Protein AF-0000000077127091 (afdb_homodimer)

Sequence (270 aa):
MTIYVLATDHVDTSARLCDYLITRLEGSDTVHAVNSLHGSDKTESQEIRDGKEALSVIRSRLGGRVTVETHQLVKGNDPAVDILTHATDVDADELVIGVQKRTPTAKVVFGSTAQSILLQTNRPTAVVPLTDTESMTIYVLATDHVDTSARLCDYLITRLEGSDTVHAVNSLHGSDKTESQEIRDGKEALSVIRSRLGGRVTVETHQLVKGNDPAVDILTHATDVDADELVIGVQKRTPTAKVVFGSTAQSILLQTNRPTAVVPLTDTES

Foldseek 3Di:
DAEEEEEDQAQLFLVQLLVVCVVPDAAAYEYEYEYEDLLPVPPDPVSVVRRVNSLVNNCVSCVVGYHYHYYYHNDNDDPLVVRQVVCVVVVGQEYEYEWEDPAPPGDTDDDPSNVSNVVDDPHHYHYTYSHPPPD/DAEEEEEDQAQLFLVQLLVVCVVPDAAAYEYEYEYEDLLPVPPDPVSVVRRVNNLVNNCVSCVVGYHYHYYYHNDNDDPLVVRQVVCVVVVGQEYEYEWEDPAPPGDTDDDPSNVSNVVDDPHHYHYTYSHPPPD

Structure (mmCIF, N/CA/C/O backbone):
data_AF-0000000077127091-model_v1
#
loop_
_entity.id
_entity.type
_entity.pdbx_description
1 polymer 'UspA domain protein'
#
loop_
_atom_site.group_PDB
_atom_site.id
_atom_site.type_symbol
_atom_site.label_atom_id
_atom_site.label_alt_id
_atom_site.label_comp_id
_atom_site.label_asym_id
_atom_site.label_entity_id
_atom_site.label_seq_id
_atom_site.pdbx_PDB_ins_code
_atom_site.Cartn_x
_atom_site.Cartn_y
_atom_site.Cartn_z
_atom_site.occupancy
_atom_site.B_iso_or_equiv
_atom_site.auth_seq_id
_atom_site.auth_comp_id
_atom_site.auth_asym_id
_atom_site.auth_atom_id
_atom_site.pdbx_PDB_model_num
ATOM 1 N N . MET A 1 1 ? 15.555 8.703 -6.785 1 88.19 1 MET A N 1
ATOM 2 C CA . MET A 1 1 ? 14.875 9.57 -5.828 1 88.19 1 MET A CA 1
ATOM 3 C C . MET A 1 1 ? 13.375 9.297 -5.824 1 88.19 1 MET A C 1
ATOM 5 O O . MET A 1 1 ? 12.727 9.312 -6.875 1 88.19 1 MET A O 1
ATOM 9 N N . THR A 1 2 ? 12.75 8.984 -4.648 1 95.56 2 THR A N 1
ATOM 10 C CA . THR A 1 2 ? 11.328 8.688 -4.496 1 95.56 2 THR A CA 1
ATOM 11 C C . THR A 1 2 ? 10.656 9.734 -3.613 1 95.56 2 THR A C 1
ATOM 13 O O . THR A 1 2 ? 11.227 10.164 -2.609 1 95.56 2 THR A O 1
ATOM 16 N N . ILE A 1 3 ? 9.484 10.188 -4.035 1 98.31 3 ILE A N 1
ATOM 17 C CA . ILE A 1 3 ? 8.695 11.156 -3.271 1 98.31 3 ILE A CA 1
ATOM 18 C C . ILE A 1 3 ? 7.504 10.453 -2.631 1 98.31 3 ILE A C 1
ATOM 20 O O . ILE A 1 3 ? 6.648 9.906 -3.33 1 98.31 3 ILE A O 1
ATOM 24 N N . TYR A 1 4 ? 7.461 10.531 -1.32 1 98.75 4 TYR A N 1
ATOM 25 C CA . TYR A 1 4 ? 6.355 9.969 -0.554 1 98.75 4 TYR A CA 1
ATOM 26 C C . TYR A 1 4 ? 5.449 11.07 -0.016 1 98.75 4 TYR A C 1
ATOM 28 O O . TYR A 1 4 ? 5.93 12.125 0.411 1 98.75 4 TYR A O 1
ATOM 36 N N . VAL A 1 5 ? 4.152 10.789 -0.064 1 98.81 5 VAL A N 1
ATOM 37 C CA . VAL A 1 5 ? 3.203 11.617 0.678 1 98.81 5 VAL A CA 1
ATOM 38 C C . VAL A 1 5 ? 2.486 10.758 1.723 1 98.81 5 VAL A C 1
ATOM 40 O O . VAL A 1 5 ? 1.853 9.758 1.386 1 98.81 5 VAL A O 1
ATOM 43 N N . LEU A 1 6 ? 2.709 11.086 2.938 1 98.44 6 LEU A N 1
ATOM 44 C CA . LEU A 1 6 ? 1.973 10.375 3.975 1 98.44 6 LEU A CA 1
ATOM 45 C C . LEU A 1 6 ? 0.969 11.289 4.66 1 98.44 6 LEU A C 1
ATOM 47 O O . LEU A 1 6 ? 1.209 12.492 4.793 1 98.44 6 LEU A O 1
ATOM 51 N N . ALA A 1 7 ? -0.17 10.727 5.047 1 98.25 7 ALA A N 1
ATOM 52 C CA . ALA A 1 7 ? -1.239 11.406 5.77 1 98.25 7 ALA A CA 1
ATOM 53 C C . ALA A 1 7 ? -1.246 11.008 7.242 1 98.25 7 ALA A C 1
ATOM 55 O O . ALA A 1 7 ? -1.129 9.828 7.574 1 98.25 7 ALA A O 1
ATOM 56 N N . THR A 1 8 ? -1.351 12.055 8.102 1 97.69 8 THR A N 1
ATOM 57 C CA . THR A 1 8 ? -1.358 11.766 9.531 1 97.69 8 THR A CA 1
ATOM 58 C C . THR A 1 8 ? -2.225 12.766 10.281 1 97.69 8 THR A C 1
ATOM 60 O O . THR A 1 8 ? -2.404 13.898 9.836 1 97.69 8 THR A O 1
ATOM 63 N N . ASP A 1 9 ? -2.787 12.273 11.406 1 95.12 9 ASP A N 1
ATOM 64 C CA . ASP A 1 9 ? -3.611 13.156 12.227 1 95.12 9 ASP A CA 1
ATOM 65 C C . ASP A 1 9 ? -3.305 12.969 13.711 1 95.12 9 ASP A C 1
ATOM 67 O O . ASP A 1 9 ? -3.834 13.695 14.555 1 95.12 9 ASP A O 1
ATOM 71 N N . HIS A 1 10 ? -2.463 12.047 13.992 1 94.94 10 HIS A N 1
ATOM 72 C CA . HIS A 1 10 ? -2.145 11.727 15.375 1 94.94 10 HIS A CA 1
ATOM 73 C C . HIS A 1 10 ? -0.728 11.172 15.5 1 94.94 10 HIS A C 1
ATOM 75 O O . HIS A 1 10 ? -0.208 10.562 14.57 1 94.94 10 HIS A O 1
ATOM 81 N N . VAL A 1 11 ? -0.139 11.305 16.688 1 96.81 11 VAL A N 1
ATOM 82 C CA . VAL A 1 11 ? 1.245 10.914 16.938 1 96.81 11 VAL A CA 1
ATOM 83 C C . VAL A 1 11 ? 1.398 9.406 16.766 1 96.81 11 VAL A C 1
ATOM 85 O O . VAL A 1 11 ? 2.43 8.938 16.281 1 96.81 11 VAL A O 1
ATOM 88 N N . ASP A 1 12 ? 0.358 8.641 17.141 1 94.94 12 ASP A N 1
ATOM 89 C CA . ASP A 1 12 ? 0.433 7.191 17 1 94.94 12 ASP A CA 1
ATOM 90 C C . ASP A 1 12 ? 0.483 6.777 15.539 1 94.94 12 ASP A C 1
ATOM 92 O O . ASP A 1 12 ? 1.227 5.867 15.172 1 94.94 12 ASP A O 1
ATOM 96 N N . THR A 1 13 ? -0.308 7.441 14.758 1 96.38 13 THR A N 1
ATOM 97 C CA . THR A 1 13 ? -0.264 7.191 13.32 1 96.38 13 THR A CA 1
ATOM 98 C C . THR A 1 13 ? 1.117 7.512 12.758 1 96.38 13 THR A C 1
ATOM 100 O O . THR A 1 13 ? 1.698 6.707 12.031 1 96.38 13 THR A O 1
ATOM 103 N N . SER A 1 14 ? 1.617 8.641 13.133 1 98.19 14 SER A N 1
ATOM 104 C CA . SER A 1 14 ? 2.934 9.07 12.672 1 98.19 14 SER A CA 1
ATOM 105 C C . SER A 1 14 ? 4.008 8.055 13.055 1 98.19 14 SER A C 1
ATOM 107 O O . SER A 1 14 ? 4.848 7.695 12.227 1 98.19 14 SER A O 1
ATOM 109 N N . ALA A 1 15 ? 3.947 7.605 14.312 1 97.44 15 ALA A N 1
ATOM 110 C CA . ALA A 1 15 ? 4.949 6.652 14.789 1 97.44 15 ALA A CA 1
ATOM 111 C C . ALA A 1 15 ? 4.934 5.379 13.953 1 97.44 15 ALA A C 1
ATOM 113 O O . ALA A 1 15 ? 5.988 4.891 13.531 1 97.44 15 ALA A O 1
ATOM 114 N N . ARG A 1 16 ? 3.795 4.902 13.664 1 96.44 16 ARG A N 1
ATOM 115 C CA . ARG A 1 16 ? 3.666 3.66 12.906 1 96.44 16 ARG A CA 1
ATOM 116 C C . ARG A 1 16 ? 4.113 3.85 11.461 1 96.44 16 ARG A C 1
ATOM 118 O O . ARG A 1 16 ? 4.781 2.982 10.898 1 96.44 16 ARG A O 1
ATOM 125 N N . LEU A 1 17 ? 3.756 4.973 10.867 1 98.12 17 LEU A N 1
ATOM 126 C CA . LEU A 1 17 ? 4.172 5.234 9.5 1 98.12 17 LEU A CA 1
ATOM 127 C C . LEU A 1 17 ? 5.684 5.406 9.406 1 98.12 17 LEU A C 1
ATOM 129 O O . LEU A 1 17 ? 6.305 4.992 8.43 1 98.12 17 LEU A O 1
ATOM 133 N N . CYS A 1 18 ? 6.27 5.969 10.445 1 98.25 18 CYS A N 1
ATOM 134 C CA . CYS A 1 18 ? 7.727 6.062 10.492 1 98.25 18 CYS A CA 1
ATOM 135 C C . CYS A 1 18 ? 8.359 4.68 10.562 1 98.25 18 CYS A C 1
ATOM 137 O O . CYS A 1 18 ? 9.344 4.41 9.883 1 98.25 18 CYS A O 1
ATOM 139 N N . ASP A 1 19 ? 7.789 3.803 11.398 1 96.69 19 ASP A N 1
ATOM 140 C CA . ASP A 1 19 ? 8.297 2.438 11.492 1 96.69 19 ASP A CA 1
ATOM 141 C C . ASP A 1 19 ? 8.258 1.743 10.133 1 96.69 19 ASP A C 1
ATOM 143 O O . ASP A 1 19 ? 9.195 1.024 9.773 1 96.69 19 ASP A O 1
ATOM 147 N N . TYR A 1 20 ? 7.254 2.012 9.406 1 96.75 20 TYR A N 1
ATOM 148 C CA . TYR A 1 20 ? 7.078 1.426 8.086 1 96.75 20 TYR A CA 1
ATOM 149 C C . TYR A 1 20 ? 8.117 1.969 7.105 1 96.75 20 TYR A C 1
ATOM 151 O O . TYR A 1 20 ? 8.734 1.206 6.363 1 96.75 20 TYR A O 1
ATOM 159 N N . LEU A 1 21 ? 8.391 3.213 7.172 1 97.19 21 LEU A N 1
ATOM 160 C CA . LEU A 1 21 ? 9.164 3.881 6.133 1 97.19 21 LEU A CA 1
ATOM 161 C C . LEU A 1 21 ? 10.656 3.811 6.438 1 97.19 21 LEU A C 1
ATOM 163 O O . LEU A 1 21 ? 11.484 3.838 5.52 1 97.19 21 LEU A O 1
ATOM 167 N N . ILE A 1 22 ? 11.008 3.709 7.691 1 95.19 22 ILE A N 1
ATOM 168 C CA . ILE A 1 22 ? 12.383 3.967 8.117 1 95.19 22 ILE A CA 1
ATOM 169 C C . ILE A 1 22 ? 13.32 2.951 7.473 1 95.19 22 ILE A C 1
ATOM 171 O O . ILE A 1 22 ? 14.461 3.281 7.129 1 95.19 22 ILE A O 1
ATOM 175 N N . THR A 1 23 ? 12.898 1.783 7.195 1 91.5 23 THR A N 1
ATOM 176 C CA . THR A 1 23 ? 13.75 0.754 6.609 1 91.5 23 THR A CA 1
ATOM 177 C C . THR A 1 23 ? 13.641 0.759 5.09 1 91.5 23 THR A C 1
ATOM 179 O O . THR A 1 23 ? 14.312 -0.019 4.41 1 91.5 23 THR A O 1
ATOM 182 N N . ARG A 1 24 ? 12.836 1.629 4.586 1 93.38 24 ARG A N 1
ATOM 183 C CA . ARG A 1 24 ? 12.555 1.617 3.154 1 93.38 24 ARG A CA 1
ATOM 184 C C . ARG A 1 24 ? 13.109 2.871 2.482 1 93.38 24 ARG A C 1
ATOM 186 O O . ARG A 1 24 ? 13.242 2.916 1.257 1 93.38 24 ARG A O 1
ATOM 193 N N . LEU A 1 25 ? 13.43 3.844 3.229 1 95.06 25 LEU A N 1
ATOM 194 C CA . LEU A 1 25 ? 13.844 5.145 2.709 1 95.06 25 LEU A CA 1
ATOM 195 C C . LEU A 1 25 ? 15.328 5.141 2.357 1 95.06 25 LEU A C 1
ATOM 197 O O . LEU A 1 25 ? 16.141 4.516 3.049 1 95.06 25 LEU A O 1
ATOM 201 N N . GLU A 1 26 ? 15.633 5.855 1.331 1 93.5 26 GLU A N 1
ATOM 202 C CA . GLU A 1 26 ? 17 6.188 0.943 1 93.5 26 GLU A CA 1
ATOM 203 C C . GLU A 1 26 ? 17.266 7.684 1.096 1 93.5 26 GLU A C 1
ATOM 205 O O . GLU A 1 26 ? 16.344 8.492 1.079 1 93.5 26 GLU A O 1
ATOM 210 N N . GLY A 1 27 ? 18.516 8.008 1.167 1 94.94 27 GLY A N 1
ATOM 211 C CA . GLY A 1 27 ? 18.906 9.375 1.475 1 94.94 27 GLY A CA 1
ATOM 212 C C . GLY A 1 27 ? 18.391 10.391 0.477 1 94.94 27 GLY A C 1
ATOM 213 O O . GLY A 1 27 ? 18.141 11.539 0.83 1 94.94 27 GLY A O 1
ATOM 214 N N . SER A 1 28 ? 18.188 9.969 -0.709 1 96.44 28 SER A N 1
ATOM 215 C CA . SER A 1 28 ? 17.766 10.898 -1.753 1 96.44 28 SER A CA 1
ATOM 216 C C . SER A 1 28 ? 16.25 11.078 -1.76 1 96.44 28 SER A C 1
ATOM 218 O O . SER A 1 28 ? 15.719 11.938 -2.467 1 96.44 28 SER A O 1
ATOM 220 N N . ASP A 1 29 ? 15.547 10.367 -0.921 1 97.5 29 ASP A N 1
ATOM 221 C CA . ASP A 1 29 ? 14.086 10.391 -0.928 1 97.5 29 ASP A CA 1
ATOM 222 C C . ASP A 1 29 ? 13.555 11.625 -0.211 1 97.5 29 ASP A C 1
ATOM 224 O O . ASP A 1 29 ? 14.281 12.273 0.549 1 97.5 29 ASP A O 1
ATOM 228 N N . THR A 1 30 ? 12.32 12.008 -0.547 1 98.62 30 THR A N 1
ATOM 229 C CA . THR A 1 30 ? 11.609 13.094 0.123 1 98.62 30 THR A CA 1
ATOM 230 C C . THR A 1 30 ? 10.273 12.602 0.675 1 98.62 30 THR A C 1
ATOM 232 O O . THR A 1 30 ? 9.539 11.891 -0.008 1 98.62 30 THR A O 1
ATOM 235 N N . VAL A 1 31 ? 10.023 12.984 1.901 1 98.81 31 VAL A N 1
ATOM 236 C CA . VAL A 1 31 ? 8.75 12.656 2.545 1 98.81 31 VAL A CA 1
ATOM 237 C C . VAL A 1 31 ? 7.953 13.93 2.793 1 98.81 31 VAL A C 1
ATOM 239 O O . VAL A 1 31 ? 8.414 14.836 3.486 1 98.81 31 VAL A O 1
ATOM 242 N N . HIS A 1 32 ? 6.781 14 2.193 1 98.88 32 HIS A N 1
ATOM 243 C CA . HIS A 1 32 ? 5.797 15.023 2.52 1 98.88 32 HIS A CA 1
ATOM 244 C C . HIS A 1 32 ? 4.766 14.5 3.514 1 98.88 32 HIS A C 1
ATOM 246 O O . HIS A 1 32 ? 3.971 13.609 3.182 1 98.88 32 HIS A O 1
ATOM 252 N N . ALA A 1 33 ? 4.836 15.055 4.672 1 98.88 33 ALA A N 1
ATOM 253 C CA . ALA A 1 33 ? 3.824 14.719 5.672 1 98.88 33 ALA A CA 1
ATOM 254 C C . ALA A 1 33 ? 2.699 15.742 5.684 1 98.88 33 ALA A C 1
ATOM 256 O O . ALA A 1 33 ? 2.943 16.938 5.867 1 98.88 33 ALA A O 1
ATOM 257 N N . VAL A 1 34 ? 1.462 15.242 5.5 1 98.62 34 VAL A N 1
ATOM 258 C CA . VAL A 1 34 ? 0.326 16.141 5.359 1 98.62 34 VAL A CA 1
ATOM 259 C C . VAL A 1 34 ? -0.694 15.867 6.461 1 98.62 34 VAL A C 1
ATOM 261 O O . VAL A 1 34 ? -1.074 14.719 6.688 1 98.62 34 VAL A O 1
ATOM 264 N N . ASN A 1 35 ? -1.077 16.828 7.145 1 97.69 35 ASN A N 1
ATOM 265 C CA . ASN A 1 35 ? -2.229 16.859 8.039 1 97.69 35 ASN A CA 1
ATOM 266 C C . ASN A 1 35 ? -3.301 17.828 7.547 1 97.69 35 ASN A C 1
ATOM 268 O O . ASN A 1 35 ? -3.031 19 7.344 1 97.69 35 ASN A O 1
ATOM 272 N N . SER A 1 36 ? -4.445 17.266 7.254 1 95.06 36 SER A N 1
ATOM 273 C CA . SER A 1 36 ? -5.547 18.094 6.766 1 95.06 36 SER A CA 1
ATOM 274 C C . SER A 1 36 ? -6.715 18.094 7.746 1 95.06 36 SER A C 1
ATOM 276 O O . SER A 1 36 ? -7.148 17.031 8.203 1 95.06 36 SER A O 1
ATOM 278 N N . LEU A 1 37 ? -7.164 19.266 8.039 1 89.44 37 LEU A N 1
ATOM 279 C CA . LEU A 1 37 ? -8.289 19.469 8.945 1 89.44 37 LEU A CA 1
ATOM 280 C C . LEU A 1 37 ? -9.461 20.125 8.219 1 89.44 37 LEU A C 1
ATOM 282 O O . LEU A 1 37 ? -9.266 20.922 7.305 1 89.44 37 LEU A O 1
ATOM 286 N N . HIS A 1 38 ? -10.711 19.781 8.461 1 79.12 38 HIS A N 1
ATOM 287 C CA . HIS A 1 38 ? -11.914 20.281 7.805 1 79.12 38 HIS A CA 1
ATOM 288 C C . HIS A 1 38 ? -12.062 21.781 7.988 1 79.12 38 HIS A C 1
ATOM 290 O O . HIS A 1 38 ? -12.695 22.453 7.164 1 79.12 38 HIS A O 1
ATOM 296 N N . GLY A 1 39 ? -11.312 22.469 8.648 1 70.19 39 GLY A N 1
ATOM 297 C CA . GLY A 1 39 ? -11.328 23.922 8.812 1 70.19 39 GLY A CA 1
ATOM 298 C C . GLY A 1 39 ? -12.641 24.438 9.359 1 70.19 39 GLY A C 1
ATOM 299 O O . GLY A 1 39 ? -12.93 25.625 9.266 1 70.19 39 GLY A O 1
ATOM 300 N N . SER A 1 40 ? -13.586 23.609 9.648 1 63.03 40 SER A N 1
ATOM 301 C CA . SER A 1 40 ? -14.836 24.172 10.141 1 63.03 40 SER A CA 1
ATOM 302 C C . SER A 1 40 ? -14.656 24.766 11.531 1 63.03 40 SER A C 1
ATOM 304 O O . SER A 1 40 ? -13.602 24.625 12.148 1 63.03 40 SER A O 1
ATOM 306 N N . ASP A 1 41 ? -15.602 25.625 11.781 1 61.31 41 ASP A N 1
ATOM 307 C CA . ASP A 1 41 ? -15.703 26.156 13.141 1 61.31 41 ASP A CA 1
ATOM 308 C C . ASP A 1 41 ? -15.523 25.047 14.18 1 61.31 41 ASP A C 1
ATOM 310 O O . ASP A 1 41 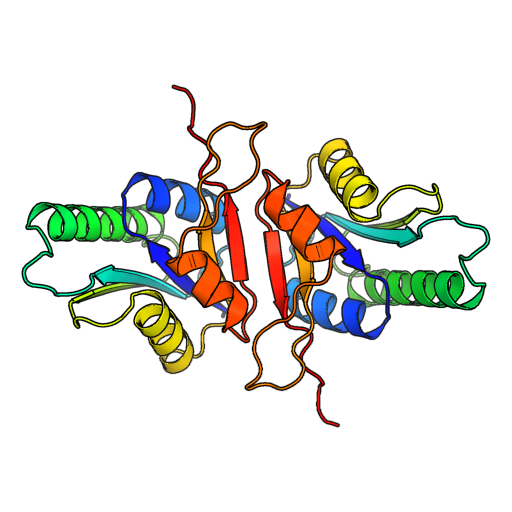? -15.32 25.328 15.359 1 61.31 41 ASP A O 1
ATOM 314 N N . LYS A 1 42 ? -15.539 23.906 13.633 1 61.69 42 LYS A N 1
ATOM 315 C CA . LYS A 1 42 ? -15.516 22.75 14.523 1 61.69 42 LYS A CA 1
ATOM 316 C C . LYS A 1 42 ? -14.094 22.25 14.742 1 61.69 42 LYS A C 1
ATOM 318 O O . LYS A 1 42 ? -13.859 21.391 15.602 1 61.69 42 LYS A O 1
ATOM 323 N N . THR A 1 43 ? -13.219 22.781 13.859 1 68.5 43 THR A N 1
ATOM 324 C CA . THR A 1 43 ? -11.859 22.359 14.148 1 68.5 43 THR A CA 1
ATOM 325 C C . THR A 1 43 ? -11.406 22.875 15.508 1 68.5 43 THR A C 1
ATOM 327 O O . THR A 1 43 ? -11.297 24.094 15.711 1 68.5 43 THR A O 1
ATOM 330 N N . GLU A 1 44 ? -11.43 21.906 16.406 1 75.06 44 GLU A N 1
ATOM 331 C CA . GLU A 1 44 ? -11.062 22.219 17.781 1 75.06 44 GLU A CA 1
ATOM 332 C C . GLU A 1 44 ? -9.562 22.469 17.906 1 75.06 44 GLU A C 1
ATOM 334 O O . GLU A 1 44 ? -8.766 21.891 17.172 1 75.06 44 GLU A O 1
ATOM 339 N N . SER A 1 45 ? -9.234 23.359 18.766 1 83.56 45 SER A N 1
ATOM 340 C CA . SER A 1 45 ? -7.848 23.656 19.109 1 83.56 45 SER A CA 1
ATOM 341 C C . SER A 1 45 ? -7.055 22.375 19.344 1 83.56 45 SER A C 1
ATOM 343 O O . SER A 1 45 ? -5.871 22.297 19 1 83.56 45 SER A O 1
ATOM 345 N N . GLN A 1 46 ? -7.758 21.406 19.797 1 89.94 46 GLN A N 1
ATOM 346 C CA . GLN A 1 46 ? -7.082 20.156 20.109 1 89.94 46 GLN A CA 1
ATOM 347 C C . GLN A 1 46 ? -6.68 19.406 18.828 1 89.94 46 GLN A C 1
ATOM 349 O O . GLN A 1 46 ? -5.602 18.812 18.766 1 89.94 46 GLN A O 1
ATOM 354 N N . GLU A 1 47 ? -7.48 19.484 17.859 1 90.12 47 GLU A N 1
ATOM 355 C CA . GLU A 1 47 ? -7.172 18.812 16.594 1 90.12 47 GLU A CA 1
ATOM 356 C C . GLU A 1 47 ? -5.969 19.453 15.914 1 90.12 47 GLU A C 1
ATOM 358 O O . GLU A 1 47 ? -5.145 18.766 15.32 1 90.12 47 GLU A O 1
ATOM 363 N N . ILE A 1 48 ? -5.922 20.703 16.031 1 92.06 48 ILE A N 1
ATOM 364 C CA . ILE A 1 48 ? -4.805 21.438 15.445 1 92.06 48 ILE A CA 1
ATOM 365 C C . ILE A 1 48 ? -3.506 21.047 16.156 1 92.06 48 ILE A C 1
ATOM 367 O O . ILE A 1 48 ? -2.502 20.766 15.492 1 92.06 48 ILE A O 1
ATOM 371 N N . ARG A 1 49 ? -3.627 21 17.453 1 94.38 49 ARG A N 1
ATOM 372 C CA . ARG A 1 49 ? -2.449 20.641 18.234 1 94.38 49 ARG A CA 1
ATOM 373 C C . ARG A 1 49 ? -2.025 19.203 17.953 1 94.38 49 ARG A C 1
ATOM 375 O O . ARG A 1 49 ? -0.837 18.922 17.766 1 94.38 49 ARG A O 1
ATOM 382 N N . ASP A 1 50 ? -2.932 18.344 17.906 1 95.06 50 ASP A N 1
ATOM 383 C CA . ASP A 1 50 ? -2.633 16.938 17.609 1 95.06 50 ASP A CA 1
ATOM 384 C C . ASP A 1 50 ? -1.958 16.797 16.25 1 95.06 50 ASP A C 1
ATOM 386 O O . ASP A 1 50 ? -1.008 16.031 16.094 1 95.06 50 ASP A O 1
ATOM 390 N N . GLY A 1 51 ? -2.453 17.531 15.312 1 96.06 51 GLY A N 1
ATOM 391 C CA . GLY A 1 51 ? -1.872 17.516 13.984 1 96.06 51 GLY A CA 1
ATOM 392 C C . GLY A 1 51 ? -0.439 18 13.945 1 96.06 51 GLY A C 1
ATOM 393 O O . GLY A 1 51 ? 0.418 17.391 13.305 1 96.06 51 GLY A O 1
ATOM 394 N N . LYS A 1 52 ? -0.238 19.062 14.664 1 96.94 52 LYS A N 1
ATOM 395 C CA . LYS A 1 52 ? 1.113 19.609 14.734 1 96.94 52 LYS A CA 1
ATOM 396 C C . LYS A 1 52 ? 2.076 18.625 15.375 1 96.94 52 LYS A C 1
ATOM 398 O O . LYS A 1 52 ? 3.199 18.438 14.898 1 96.94 52 LYS A O 1
ATOM 403 N N . GLU A 1 53 ? 1.604 18.031 16.406 1 98.25 53 GLU A N 1
ATOM 404 C CA . GLU A 1 53 ? 2.43 17.047 17.078 1 98.25 53 GLU A CA 1
ATOM 405 C C . GLU A 1 53 ? 2.703 15.844 16.188 1 98.25 53 GLU A C 1
ATOM 407 O O . GLU A 1 53 ? 3.818 15.312 16.172 1 98.25 53 GLU A O 1
ATOM 412 N N . ALA A 1 54 ? 1.735 15.438 15.516 1 98.38 54 ALA A N 1
ATOM 413 C CA . ALA A 1 54 ? 1.893 14.32 14.586 1 98.38 54 ALA A CA 1
ATOM 414 C C . ALA A 1 54 ? 2.951 14.625 13.531 1 98.38 54 ALA A C 1
ATOM 416 O O . ALA A 1 54 ? 3.814 13.789 13.25 1 98.38 54 ALA A O 1
ATOM 417 N N . LEU A 1 55 ? 2.896 15.789 13.016 1 98.69 55 LEU A N 1
ATOM 418 C CA . LEU A 1 55 ? 3.859 16.203 12 1 98.69 55 LEU A CA 1
ATOM 419 C C . LEU A 1 55 ? 5.266 16.297 12.586 1 98.69 55 LEU A C 1
ATOM 421 O O . LEU A 1 55 ? 6.242 15.922 11.93 1 98.69 55 LEU A O 1
ATOM 425 N N . SER A 1 56 ? 5.336 16.75 13.789 1 98.69 56 SER A N 1
ATOM 426 C CA . SER A 1 56 ? 6.625 16.859 14.461 1 98.69 56 SER A CA 1
ATOM 427 C C . SER A 1 56 ? 7.277 15.5 14.648 1 98.69 56 SER A C 1
ATOM 429 O O . SER A 1 56 ? 8.5 15.367 14.547 1 98.69 56 SER A O 1
ATOM 431 N N . VAL A 1 57 ? 6.508 14.539 14.953 1 98.62 57 VAL A N 1
ATOM 432 C CA . VAL A 1 57 ? 7.008 13.18 15.117 1 98.62 57 VAL A CA 1
ATOM 433 C C . VAL A 1 57 ? 7.664 12.711 13.82 1 98.62 57 VAL A C 1
ATOM 435 O O . VAL A 1 57 ? 8.766 12.148 13.836 1 98.62 57 VAL A O 1
ATOM 438 N N . ILE A 1 58 ? 7.043 12.961 12.688 1 98.75 58 ILE A N 1
ATOM 439 C CA . ILE A 1 58 ? 7.574 12.531 11.391 1 98.75 58 ILE A CA 1
ATOM 440 C C . ILE A 1 58 ? 8.898 13.242 11.125 1 98.75 58 ILE A C 1
ATOM 442 O O . ILE A 1 58 ? 9.883 12.602 10.742 1 98.75 58 ILE A O 1
ATOM 446 N N . ARG A 1 59 ? 8.914 14.516 11.367 1 98.62 59 ARG A N 1
ATOM 447 C CA . ARG A 1 59 ? 10.133 15.297 11.148 1 98.62 59 ARG A CA 1
ATOM 448 C C . ARG A 1 59 ? 11.266 14.789 12.031 1 98.62 59 ARG A C 1
ATOM 450 O O . ARG A 1 59 ? 12.398 14.625 11.57 1 98.62 59 ARG A O 1
ATOM 457 N N . SER A 1 60 ? 10.938 14.539 13.227 1 98.5 60 SER A N 1
ATOM 458 C CA . SER A 1 60 ? 11.953 14.117 14.188 1 98.5 60 SER A CA 1
ATOM 459 C C . SER A 1 60 ? 12.492 12.734 13.852 1 98.5 60 SER A C 1
ATOM 461 O O . SER A 1 60 ? 13.695 12.492 13.953 1 98.5 60 SER A O 1
ATOM 463 N N . ARG A 1 61 ? 11.68 11.875 13.453 1 98.5 61 ARG A N 1
ATOM 464 C CA . ARG A 1 61 ? 12.062 10.477 13.281 1 98.5 61 ARG A CA 1
ATOM 465 C C . ARG A 1 61 ? 12.719 10.25 11.922 1 98.5 61 ARG A C 1
ATOM 467 O O . ARG A 1 61 ? 13.586 9.383 11.789 1 98.5 61 ARG A O 1
ATOM 474 N N . LEU A 1 62 ? 12.281 11.062 10.938 1 98.44 62 LEU A N 1
ATOM 475 C CA . LEU A 1 62 ? 12.75 10.75 9.594 1 98.44 62 LEU A CA 1
ATOM 476 C C . LEU A 1 62 ? 13.68 11.844 9.078 1 98.44 62 LEU A C 1
ATOM 478 O O . LEU A 1 62 ? 14.414 11.641 8.109 1 98.44 62 LEU A O 1
ATOM 482 N N . GLY A 1 63 ? 13.68 13.023 9.672 1 97.75 63 GLY A N 1
ATOM 483 C CA . GLY A 1 63 ? 14.367 14.203 9.172 1 97.75 63 GLY A CA 1
ATOM 484 C C . GLY A 1 63 ? 15.875 14.039 9.109 1 97.75 63 GLY A C 1
ATOM 485 O O . GLY A 1 63 ? 16.547 14.75 8.367 1 97.75 63 GLY A O 1
ATOM 486 N N . GLY A 1 64 ? 16.469 13.148 9.852 1 96.44 64 GLY A N 1
ATOM 487 C CA . GLY A 1 64 ? 17.906 12.883 9.805 1 96.44 64 GLY A CA 1
ATOM 488 C C . GLY A 1 64 ? 18.297 11.938 8.688 1 96.44 64 GLY A C 1
ATOM 489 O O . GLY A 1 64 ? 19.484 11.82 8.359 1 96.44 64 GLY A O 1
ATOM 490 N N . ARG A 1 65 ? 17.375 11.383 8.031 1 95.75 65 ARG A N 1
ATOM 491 C CA . ARG A 1 65 ? 17.656 10.359 7.035 1 95.75 65 ARG A CA 1
ATOM 492 C C . ARG A 1 65 ? 17.312 10.852 5.633 1 95.75 65 ARG A C 1
ATOM 494 O O . ARG A 1 65 ? 18.016 10.547 4.672 1 95.75 65 ARG A O 1
ATOM 501 N N . VAL A 1 66 ? 16.203 11.617 5.633 1 98 66 VAL A N 1
ATOM 502 C CA . VAL A 1 66 ? 15.719 12.078 4.34 1 98 66 VAL A CA 1
ATOM 503 C C . VAL A 1 66 ? 15.195 13.508 4.465 1 98 66 VAL A C 1
ATOM 505 O O . VAL A 1 66 ? 15.094 14.047 5.57 1 98 66 VAL A O 1
ATOM 508 N N . THR A 1 67 ? 14.922 14.117 3.297 1 98.5 67 THR A N 1
ATOM 509 C CA . THR A 1 67 ? 14.227 15.398 3.309 1 98.5 67 THR A CA 1
ATOM 510 C C . THR A 1 67 ? 12.766 15.227 3.725 1 98.5 67 THR A C 1
ATOM 512 O O . THR A 1 67 ? 12.055 14.391 3.16 1 98.5 67 THR A O 1
ATOM 515 N N . VAL A 1 68 ? 12.406 16 4.754 1 98.75 68 VAL A N 1
ATOM 516 C CA . VAL A 1 68 ? 11.023 15.93 5.223 1 98.75 68 VAL A CA 1
ATOM 517 C C . VAL A 1 68 ? 10.375 17.312 5.117 1 98.75 68 VAL A C 1
ATOM 519 O O . VAL A 1 68 ? 10.906 18.297 5.645 1 98.75 68 VAL A O 1
ATOM 522 N N . GLU A 1 69 ? 9.227 17.375 4.418 1 98.81 69 GLU A N 1
ATOM 523 C CA . GLU A 1 69 ? 8.359 18.547 4.387 1 98.81 69 GLU A CA 1
ATOM 524 C C . GLU A 1 69 ? 7.035 18.281 5.086 1 98.81 69 GLU A C 1
ATOM 526 O O . GLU A 1 69 ? 6.379 17.266 4.809 1 98.81 69 GLU A O 1
ATOM 531 N N . THR A 1 70 ? 6.699 19.203 5.98 1 98.69 70 THR A N 1
ATOM 532 C CA . THR A 1 70 ? 5.441 19.031 6.695 1 98.69 70 THR A CA 1
ATOM 533 C C . THR A 1 70 ? 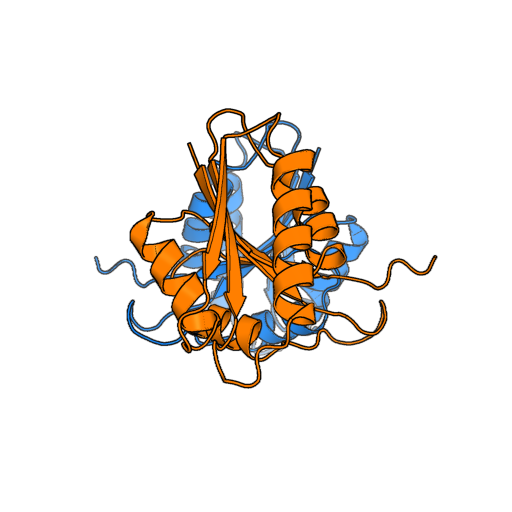4.438 20.094 6.297 1 98.69 70 THR A C 1
ATOM 535 O O . THR A 1 70 ? 4.805 21.25 6.082 1 98.69 70 THR A O 1
ATOM 538 N N . HIS A 1 71 ? 3.137 19.641 6.215 1 98 71 HIS A N 1
ATOM 539 C CA . HIS A 1 71 ? 2.057 20.531 5.809 1 98 71 HIS A CA 1
ATOM 540 C C . HIS A 1 71 ? 0.821 20.328 6.68 1 98 71 HIS A C 1
ATOM 542 O O . HIS A 1 71 ? 0.225 19.25 6.68 1 98 71 HIS A O 1
ATOM 548 N N . GLN A 1 72 ? 0.502 21.297 7.391 1 96.31 72 GLN A N 1
ATOM 549 C CA . GLN A 1 72 ? -0.812 21.297 8.023 1 96.31 72 GLN A CA 1
ATOM 550 C C . GLN A 1 72 ? -1.796 22.172 7.242 1 96.31 72 GLN A C 1
ATOM 552 O O . GLN A 1 72 ? -1.621 23.375 7.145 1 96.31 72 GLN A O 1
ATOM 557 N N . LEU A 1 73 ? -2.771 21.547 6.727 1 92.12 73 LEU A N 1
ATOM 558 C CA . LEU A 1 73 ? -3.744 22.25 5.887 1 92.12 73 LEU A CA 1
ATOM 559 C C . LEU A 1 73 ? -5.07 22.422 6.617 1 92.12 73 LEU A C 1
ATOM 561 O O . LEU A 1 73 ? -5.676 21.438 7.051 1 92.12 73 LEU A O 1
ATOM 565 N N . VAL A 1 74 ? -5.418 23.641 6.801 1 85.12 74 VAL A N 1
ATOM 566 C CA . VAL A 1 74 ? -6.707 24 7.387 1 85.12 74 VAL A CA 1
ATOM 567 C C . VAL A 1 74 ? -7.562 24.734 6.355 1 85.12 74 VAL A C 1
ATOM 569 O O . VAL A 1 74 ? -7.645 25.953 6.375 1 85.12 74 VAL A O 1
ATOM 572 N N . LYS A 1 75 ? -8.148 24.062 5.363 1 78.19 75 LYS A N 1
ATOM 573 C CA . LYS A 1 75 ? -8.742 24.688 4.188 1 78.19 75 LYS A CA 1
ATOM 574 C C . LYS A 1 75 ? -10.25 24.422 4.121 1 78.19 75 LYS A C 1
ATOM 576 O O . LYS A 1 75 ? -10.93 24.922 3.229 1 78.19 75 LYS A O 1
ATOM 581 N N . GLY A 1 76 ? -10.812 23.781 5.094 1 76.88 76 GLY A N 1
ATOM 582 C CA . GLY A 1 76 ? -12.227 23.453 4.988 1 76.88 76 GLY A CA 1
ATOM 583 C C . GLY A 1 76 ? -12.523 22.359 3.986 1 76.88 76 GLY A C 1
ATOM 584 O O . GLY A 1 76 ? -13.68 21.984 3.785 1 76.88 76 GLY A O 1
ATOM 585 N N . ASN A 1 77 ? -11.562 21.906 3.322 1 77.06 77 ASN A N 1
ATOM 586 C CA . ASN A 1 77 ? -11.734 20.812 2.365 1 77.06 77 ASN A CA 1
ATOM 587 C C . ASN A 1 77 ? -11.734 19.453 3.055 1 77.06 77 ASN A C 1
ATOM 589 O O . ASN A 1 77 ? -11.367 19.344 4.227 1 77.06 77 ASN A O 1
ATOM 593 N N . ASP A 1 78 ? -12.273 18.5 2.273 1 88.81 78 ASP A N 1
ATOM 594 C CA . ASP A 1 78 ? -12.141 17.094 2.658 1 88.81 78 ASP A CA 1
ATOM 595 C C . ASP A 1 78 ? -10.672 16.672 2.701 1 88.81 78 ASP A C 1
ATOM 597 O O . ASP A 1 78 ? -9.906 16.984 1.79 1 88.81 78 ASP A O 1
ATOM 601 N N . PRO A 1 79 ? -10.281 16.125 3.74 1 93.81 79 PRO A N 1
ATOM 602 C CA . PRO A 1 79 ? -8.883 15.727 3.887 1 93.81 79 PRO A CA 1
ATOM 603 C C . PRO A 1 79 ? -8.383 14.898 2.705 1 93.81 79 PRO A C 1
ATOM 605 O O . PRO A 1 79 ? -7.242 15.07 2.262 1 93.81 79 PRO A O 1
ATOM 608 N N . ALA A 1 80 ? -9.172 14.039 2.184 1 95.5 80 ALA A N 1
ATOM 609 C CA . ALA A 1 80 ? -8.742 13.227 1.046 1 95.5 80 ALA A CA 1
ATOM 610 C C . ALA A 1 80 ? -8.398 14.102 -0.155 1 95.5 80 ALA A C 1
ATOM 612 O O . ALA A 1 80 ? -7.398 13.867 -0.833 1 95.5 80 ALA A O 1
ATOM 613 N N . VAL A 1 81 ? -9.195 15.102 -0.35 1 95 81 VAL A N 1
ATOM 614 C CA . VAL A 1 81 ? -8.961 16.031 -1.457 1 95 81 VAL A CA 1
ATOM 615 C C . VAL A 1 81 ? -7.629 16.75 -1.256 1 95 81 VAL A C 1
ATOM 617 O O . VAL A 1 81 ? -6.824 16.844 -2.184 1 95 81 VAL A O 1
ATOM 620 N N . ASP A 1 82 ? -7.395 17.188 -0.069 1 96.12 82 ASP A N 1
ATOM 621 C CA . ASP A 1 82 ? -6.16 17.906 0.241 1 96.12 82 ASP A CA 1
ATOM 622 C C . ASP A 1 82 ? -4.941 17.016 0.025 1 96.12 82 ASP A C 1
ATOM 624 O O . ASP A 1 82 ? -3.959 17.438 -0.591 1 96.12 82 ASP A O 1
ATOM 628 N N . ILE A 1 83 ? -5.016 15.812 0.455 1 97.38 83 ILE A N 1
ATOM 629 C CA . ILE A 1 83 ? -3.896 14.883 0.383 1 97.38 83 ILE A CA 1
ATOM 630 C C . ILE A 1 83 ? -3.623 14.516 -1.073 1 97.38 83 ILE A C 1
ATOM 632 O O . ILE A 1 83 ? -2.473 14.539 -1.521 1 97.38 83 ILE A O 1
ATOM 636 N N . LEU A 1 84 ? -4.676 14.242 -1.823 1 96.69 84 LEU A N 1
ATOM 637 C CA . LEU A 1 84 ? -4.531 13.859 -3.223 1 96.69 84 LEU A CA 1
ATOM 638 C C . LEU A 1 84 ? -4.023 15.031 -4.059 1 96.69 84 LEU A C 1
ATOM 640 O O . LEU A 1 84 ? -3.203 14.844 -4.961 1 96.69 84 LEU A O 1
ATOM 644 N N . THR A 1 85 ? -4.512 16.234 -3.75 1 96.88 85 THR A N 1
ATOM 645 C CA . THR A 1 85 ? -4.035 17.422 -4.441 1 96.88 85 THR A CA 1
ATOM 646 C C . THR A 1 85 ? -2.545 17.641 -4.184 1 96.88 85 THR A C 1
ATOM 648 O O . THR A 1 85 ? -1.779 17.891 -5.117 1 96.88 85 THR A O 1
ATOM 651 N N . HIS A 1 86 ? -2.154 17.469 -2.957 1 97.69 86 HIS A N 1
ATOM 652 C CA . HIS A 1 86 ? -0.741 17.625 -2.635 1 97.69 86 HIS A CA 1
ATOM 653 C C . HIS A 1 86 ? 0.107 16.578 -3.35 1 97.69 86 HIS A C 1
ATOM 655 O O . HIS A 1 86 ? 1.163 16.906 -3.9 1 97.69 86 HIS A O 1
ATOM 661 N N . ALA A 1 87 ? -0.363 15.375 -3.324 1 98.12 87 ALA A N 1
ATOM 662 C CA . ALA A 1 87 ? 0.353 14.297 -4.004 1 98.12 87 ALA A CA 1
ATOM 663 C C . ALA A 1 87 ? 0.539 14.609 -5.484 1 98.12 87 ALA A C 1
ATOM 665 O O . ALA A 1 87 ? 1.597 14.336 -6.059 1 98.12 87 ALA A O 1
ATOM 666 N N . THR A 1 88 ? -0.458 15.148 -6.086 1 97.38 88 THR A N 1
ATOM 667 C CA . THR A 1 88 ? -0.386 15.539 -7.492 1 97.38 88 THR A CA 1
ATOM 668 C C . THR A 1 88 ? 0.614 16.672 -7.688 1 97.38 88 THR A C 1
ATOM 670 O O . THR A 1 88 ? 1.461 16.625 -8.578 1 97.38 88 THR A O 1
ATOM 673 N N . ASP A 1 89 ? 0.563 17.656 -6.84 1 98 89 ASP A N 1
ATOM 674 C CA . ASP A 1 89 ? 1.396 18.859 -6.953 1 98 89 ASP A CA 1
ATOM 675 C C . ASP A 1 89 ? 2.879 18.5 -6.883 1 98 89 ASP A C 1
ATOM 677 O O . ASP A 1 89 ? 3.699 19.094 -7.59 1 98 89 ASP A O 1
ATOM 681 N N . VAL A 1 90 ? 3.18 17.516 -6.082 1 98.25 90 VAL A N 1
ATOM 682 C CA . VAL A 1 90 ? 4.594 17.203 -5.891 1 98.25 90 VAL A CA 1
ATOM 683 C C . VAL A 1 90 ? 4.977 15.984 -6.734 1 98.25 90 VAL A C 1
ATOM 685 O O . VAL A 1 90 ? 6.098 15.484 -6.637 1 98.25 90 VAL A O 1
ATOM 688 N N . ASP A 1 91 ? 4.012 15.453 -7.508 1 97.94 91 ASP A N 1
ATOM 689 C CA . ASP A 1 91 ? 4.199 14.266 -8.328 1 97.94 91 ASP A CA 1
ATOM 690 C C . ASP A 1 91 ? 4.73 13.102 -7.5 1 97.94 91 ASP A C 1
ATOM 692 O O . ASP A 1 91 ? 5.742 12.492 -7.848 1 97.94 91 ASP A O 1
ATOM 696 N N . ALA A 1 92 ? 3.973 12.828 -6.41 1 98.44 92 ALA A N 1
ATOM 697 C CA . ALA A 1 92 ? 4.367 11.781 -5.473 1 98.44 92 ALA A CA 1
ATOM 698 C C . ALA A 1 92 ? 4.449 10.422 -6.168 1 98.44 92 ALA A C 1
ATOM 700 O O . ALA A 1 92 ? 3.602 10.094 -7.004 1 98.44 92 ALA A O 1
ATOM 701 N N . ASP A 1 93 ? 5.465 9.664 -5.785 1 97.56 93 ASP A N 1
ATOM 702 C CA . ASP A 1 93 ? 5.613 8.305 -6.301 1 97.56 93 ASP A CA 1
ATOM 703 C C . ASP A 1 93 ? 4.758 7.32 -5.508 1 97.56 93 ASP A C 1
ATOM 705 O O . ASP A 1 93 ? 4.348 6.281 -6.031 1 97.56 93 ASP A O 1
ATOM 709 N N . GLU A 1 94 ? 4.492 7.695 -4.285 1 98.19 94 GLU A N 1
ATOM 710 C CA . GLU A 1 94 ? 3.762 6.773 -3.42 1 98.19 94 GLU A CA 1
ATOM 711 C C . GLU A 1 94 ? 3.057 7.52 -2.291 1 98.19 94 GLU A C 1
ATOM 713 O O . GLU A 1 94 ? 3.613 8.453 -1.715 1 98.19 94 GLU A O 1
ATOM 718 N N . LEU A 1 95 ? 1.826 7.105 -2.062 1 98.69 95 LEU A N 1
ATOM 719 C CA . LEU A 1 95 ? 1.099 7.531 -0.873 1 98.69 95 LEU A CA 1
ATOM 720 C C . LEU A 1 95 ? 1.257 6.52 0.256 1 98.69 95 LEU A C 1
ATOM 722 O O . LEU A 1 95 ? 1.347 5.316 0.007 1 98.69 95 LEU A O 1
ATOM 726 N N . VAL A 1 96 ? 1.317 7.016 1.499 1 98.81 96 VAL A N 1
ATOM 727 C CA . VAL A 1 96 ? 1.357 6.16 2.682 1 98.81 96 VAL A CA 1
ATOM 728 C C . VAL A 1 96 ? 0.263 6.582 3.66 1 98.81 96 VAL A C 1
ATOM 730 O O . VAL A 1 96 ? 0.25 7.719 4.137 1 98.81 96 VAL A O 1
ATOM 733 N N . ILE A 1 97 ? -0.643 5.633 3.941 1 98.25 97 ILE A N 1
ATOM 734 C CA . ILE A 1 97 ? -1.757 5.945 4.832 1 98.25 97 ILE A CA 1
ATOM 735 C C . ILE A 1 97 ? -1.877 4.863 5.906 1 98.25 97 ILE A C 1
ATOM 737 O O . ILE A 1 97 ? -1.452 3.725 5.699 1 98.25 97 ILE A O 1
ATOM 741 N N . GLY A 1 98 ? -2.389 5.258 7.035 1 96.81 98 GLY A N 1
ATOM 742 C CA . GLY A 1 98 ? -2.676 4.332 8.117 1 96.81 98 GLY A CA 1
ATOM 743 C C . GLY A 1 98 ? -4.145 3.965 8.211 1 96.81 98 GLY A C 1
ATOM 744 O O . GLY A 1 98 ? -5.016 4.809 8 1 96.81 98 GLY A O 1
ATOM 745 N N . VAL A 1 99 ? -4.383 2.691 8.562 1 94 99 VAL A N 1
ATOM 746 C CA . VAL A 1 99 ? -5.754 2.244 8.797 1 94 99 VAL A CA 1
ATOM 747 C C . VAL A 1 99 ? -5.828 1.495 10.125 1 94 99 VAL A C 1
ATOM 749 O O . VAL A 1 99 ? -4.906 0.76 10.484 1 94 99 VAL A O 1
ATOM 752 N N . GLN A 1 100 ? -6.91 1.762 10.812 1 87.94 100 GLN A N 1
ATOM 753 C CA . GLN A 1 100 ? -7.043 1.206 12.156 1 87.94 100 GLN A CA 1
ATOM 754 C C . GLN A 1 100 ? -7.629 -0.203 12.109 1 87.94 100 GLN A C 1
ATOM 756 O O . GLN A 1 100 ? -8.555 -0.475 11.344 1 87.94 100 GLN A O 1
ATOM 761 N N . LYS A 1 101 ? -6.898 -1.011 12.836 1 78.19 101 LYS A N 1
ATOM 762 C CA . LYS A 1 101 ? -7.477 -2.307 13.188 1 78.19 101 LYS A CA 1
ATOM 763 C C . LYS A 1 101 ? -7.848 -2.363 14.664 1 78.19 101 LYS A C 1
ATOM 765 O O . LYS A 1 101 ? -7.059 -1.962 15.523 1 78.19 101 LYS A O 1
ATOM 770 N N . ARG A 1 102 ? -9.18 -2.744 14.961 1 72.75 102 ARG A N 1
ATOM 771 C CA . ARG A 1 102 ? -9.594 -2.781 16.359 1 72.75 102 ARG A CA 1
ATOM 772 C C . ARG A 1 102 ? -8.789 -3.812 17.141 1 72.75 102 ARG A C 1
ATOM 774 O O . ARG A 1 102 ? -8.375 -3.553 18.281 1 72.75 102 ARG A O 1
ATOM 781 N N . THR A 1 103 ? -8.695 -4.914 16.625 1 68.94 103 THR A N 1
ATOM 782 C CA . THR A 1 103 ? -7.867 -5.98 17.172 1 68.94 103 THR A CA 1
ATOM 783 C C . THR A 1 103 ? -7.082 -6.68 16.062 1 68.94 103 THR A C 1
ATOM 785 O O . THR A 1 103 ? -7.406 -6.539 14.883 1 68.94 103 THR A O 1
ATOM 788 N N . PRO A 1 104 ? -6.012 -7.32 16.5 1 65.31 104 PRO A N 1
ATOM 789 C CA . PRO A 1 104 ? -5.215 -8.016 15.492 1 65.31 104 PRO A CA 1
ATOM 790 C C . PRO A 1 104 ? -6.039 -9 14.656 1 65.31 104 PRO A C 1
ATOM 792 O O . PRO A 1 104 ? -5.684 -9.289 13.516 1 65.31 104 PRO A O 1
ATOM 795 N N . THR A 1 105 ? -7.148 -9.367 15.258 1 71.06 105 THR A N 1
ATOM 796 C CA . THR A 1 105 ? -7.934 -10.375 14.562 1 71.06 105 THR A CA 1
ATOM 797 C C . THR A 1 105 ? -9.172 -9.758 13.922 1 71.06 105 THR A C 1
ATOM 799 O O . THR A 1 105 ? -9.914 -10.43 13.203 1 71.06 105 THR A O 1
ATOM 802 N N . ALA A 1 106 ? -9.25 -8.453 14.133 1 75.06 106 ALA A N 1
ATOM 803 C CA . ALA A 1 106 ? -10.422 -7.777 13.586 1 75.06 106 ALA A CA 1
ATOM 804 C C . ALA A 1 106 ? -10.188 -7.367 12.133 1 75.06 106 ALA A C 1
ATOM 806 O O . ALA A 1 106 ? -9.047 -7.285 11.68 1 75.06 106 ALA A O 1
ATOM 807 N N . LYS A 1 107 ? -11.234 -7.242 11.445 1 80.94 107 LYS A N 1
ATOM 808 C CA . LYS A 1 107 ? -11.141 -6.676 10.102 1 80.94 107 LYS A CA 1
ATOM 809 C C . LYS A 1 107 ? -10.758 -5.199 10.148 1 80.94 107 LYS A C 1
ATOM 811 O O . LYS A 1 107 ? -11.07 -4.504 11.117 1 80.94 107 LYS A O 1
ATOM 816 N N . VAL A 1 108 ? -9.93 -4.805 9.172 1 83.12 108 VAL A N 1
ATOM 817 C CA . VAL A 1 108 ? -9.539 -3.404 9.047 1 83.12 108 VAL A CA 1
ATOM 818 C C . VAL A 1 108 ? -10.773 -2.545 8.789 1 83.12 108 VAL A C 1
ATOM 820 O O . VAL A 1 108 ? -11.656 -2.924 8.008 1 83.12 108 VAL A O 1
ATOM 823 N N . VAL A 1 109 ? -10.898 -1.471 9.539 1 81.12 109 VAL A N 1
ATOM 824 C CA . VAL A 1 109 ? -11.93 -0.463 9.305 1 81.12 109 VAL A CA 1
ATOM 825 C C . VAL A 1 109 ? -11.328 0.723 8.555 1 81.12 109 VAL A C 1
ATOM 827 O O . VAL A 1 109 ? -10.414 1.383 9.055 1 81.12 109 VAL A O 1
ATOM 830 N N . PHE A 1 110 ? -11.812 0.929 7.363 1 87.38 110 PHE A N 1
ATOM 831 C CA . PHE A 1 110 ? -11.359 2.088 6.605 1 87.38 110 PHE A CA 1
ATOM 832 C C . PHE A 1 110 ? -12.117 3.342 7.02 1 87.38 110 PHE A C 1
ATOM 834 O O . PHE A 1 110 ? -13.344 3.395 6.918 1 87.38 110 PHE A O 1
ATOM 841 N N . GLY A 1 111 ? -11.375 4.254 7.488 1 88.44 111 GLY A N 1
ATOM 842 C CA . GLY A 1 111 ? -11.992 5.562 7.633 1 88.44 111 GLY A CA 1
ATOM 843 C C . GLY A 1 111 ? -12.344 6.207 6.309 1 88.44 111 GLY A C 1
ATOM 844 O O . GLY A 1 111 ? -11.852 5.793 5.258 1 88.44 111 GLY A O 1
ATOM 845 N N . SER A 1 112 ? -13.117 7.188 6.418 1 89.94 112 SER A N 1
ATOM 846 C CA . SER A 1 112 ? -13.641 7.859 5.23 1 89.94 112 SER A CA 1
ATOM 847 C C . SER A 1 112 ? -12.516 8.445 4.387 1 89.94 112 SER A C 1
ATOM 849 O O . SER A 1 112 ? -12.547 8.367 3.156 1 89.94 112 SER A O 1
ATOM 851 N N . THR A 1 113 ? -11.508 9 5.035 1 93.06 113 THR A N 1
ATOM 852 C CA . THR A 1 113 ? -10.398 9.594 4.301 1 93.06 113 THR A CA 1
ATOM 853 C C . THR A 1 113 ? -9.586 8.523 3.576 1 93.06 113 THR A C 1
ATOM 855 O O . THR A 1 113 ? -9.297 8.656 2.387 1 93.06 113 THR A O 1
ATOM 858 N N . ALA A 1 114 ? -9.227 7.473 4.297 1 94.06 114 ALA A N 1
ATOM 859 C CA . ALA A 1 114 ? -8.461 6.383 3.693 1 94.06 114 ALA A CA 1
ATOM 860 C C . ALA A 1 114 ? -9.219 5.758 2.529 1 94.06 114 ALA A C 1
ATOM 862 O O . ALA A 1 114 ? -8.648 5.5 1.47 1 94.06 114 ALA A O 1
ATOM 863 N N . GLN A 1 115 ? -10.492 5.547 2.732 1 92.75 115 GLN A N 1
ATOM 864 C CA . GLN A 1 115 ? -11.32 4.965 1.683 1 92.75 115 GLN A CA 1
ATOM 865 C C . GLN A 1 115 ? -11.359 5.863 0.449 1 92.75 115 GLN A C 1
ATOM 867 O O . GLN A 1 115 ? -11.18 5.391 -0.675 1 92.75 115 GLN A O 1
ATOM 872 N N . SER A 1 116 ? -11.594 7.133 0.716 1 93.56 116 SER A N 1
ATOM 873 C CA . SER A 1 116 ? -11.648 8.094 -0.385 1 93.56 116 SER A CA 1
ATOM 874 C C . SER A 1 116 ? -10.336 8.133 -1.155 1 93.56 116 SER A C 1
ATOM 876 O O . SER A 1 116 ? -10.336 8.141 -2.387 1 93.56 116 SER A O 1
ATOM 878 N N . ILE A 1 117 ? -9.234 8.086 -0.526 1 95.75 117 ILE A N 1
ATOM 879 C CA . ILE A 1 117 ? -7.922 8.109 -1.165 1 95.75 117 ILE A CA 1
ATOM 880 C C . ILE A 1 117 ? -7.754 6.871 -2.039 1 95.75 117 ILE A C 1
ATOM 882 O O . ILE A 1 117 ? -7.398 6.977 -3.217 1 95.75 117 ILE A O 1
ATOM 886 N N . LEU A 1 118 ? -8.094 5.727 -1.496 1 94.56 118 LEU A N 1
ATOM 887 C CA . LEU A 1 118 ? -7.883 4.469 -2.209 1 94.56 118 LEU A CA 1
ATOM 888 C C . LEU A 1 118 ? -8.758 4.398 -3.453 1 94.56 118 LEU A C 1
ATOM 890 O O . LEU A 1 118 ? -8.344 3.861 -4.48 1 94.56 118 LEU A O 1
ATOM 894 N N . LEU A 1 119 ? -9.883 4.98 -3.352 1 92.12 119 LEU A N 1
ATOM 895 C CA . LEU A 1 119 ? -10.828 4.91 -4.465 1 92.12 119 LEU A CA 1
ATOM 896 C C . LEU A 1 119 ? -10.438 5.891 -5.566 1 92.12 119 LEU A C 1
ATOM 898 O O . LEU A 1 119 ? -10.758 5.672 -6.738 1 92.12 119 LEU A O 1
ATOM 902 N N . GLN A 1 120 ? -9.656 6.891 -5.168 1 93.12 120 GLN A N 1
ATOM 903 C CA . GLN A 1 120 ? -9.492 7.984 -6.121 1 93.12 120 GLN A CA 1
ATOM 904 C C . GLN A 1 120 ? -8.062 8.039 -6.656 1 93.12 120 GLN A C 1
ATOM 906 O O . GLN A 1 120 ? -7.82 8.562 -7.742 1 93.12 120 GLN A O 1
ATOM 911 N N . THR A 1 121 ? -7.184 7.531 -5.965 1 93.94 121 THR A N 1
ATOM 912 C CA . THR A 1 121 ? -5.789 7.75 -6.32 1 93.94 121 THR A CA 1
ATOM 913 C C . THR A 1 121 ? -5.402 6.91 -7.535 1 93.94 121 THR A C 1
ATOM 915 O O . THR A 1 121 ? -5.949 5.824 -7.746 1 93.94 121 THR A O 1
ATOM 918 N N . ASN A 1 122 ? -4.41 7.457 -8.266 1 91.56 122 ASN A N 1
ATOM 919 C CA . ASN A 1 122 ? -3.77 6.727 -9.352 1 91.56 122 ASN A CA 1
ATOM 920 C C . ASN A 1 122 ? -2.314 6.398 -9.023 1 91.56 122 ASN A C 1
ATOM 922 O O . ASN A 1 122 ? -1.532 6.074 -9.922 1 91.56 122 ASN A O 1
ATOM 926 N N . ARG A 1 123 ? -2.006 6.48 -7.773 1 95.31 123 ARG A N 1
ATOM 927 C CA . ARG A 1 123 ? -0.636 6.25 -7.324 1 95.31 123 ARG A CA 1
ATOM 928 C C . ARG A 1 123 ? -0.556 5.035 -6.41 1 95.31 123 ARG A C 1
ATOM 930 O O . ARG A 1 123 ? -1.475 4.777 -5.629 1 95.31 123 ARG A O 1
ATOM 937 N N . PRO A 1 124 ? 0.568 4.355 -6.527 1 97.19 124 PRO A N 1
ATOM 938 C CA . PRO A 1 124 ? 0.764 3.326 -5.504 1 97.19 124 PRO A CA 1
ATOM 939 C C . PRO A 1 124 ? 0.542 3.85 -4.086 1 97.19 124 PRO A C 1
ATOM 941 O O . PRO A 1 124 ? 0.93 4.977 -3.775 1 97.19 124 PRO A O 1
ATOM 944 N N . THR A 1 125 ? -0.193 3.029 -3.309 1 98.06 125 THR A N 1
ATOM 945 C CA . THR A 1 125 ? -0.519 3.443 -1.948 1 98.06 125 THR A CA 1
ATOM 946 C C . THR A 1 125 ? -0.202 2.33 -0.953 1 98.06 125 THR A C 1
ATOM 948 O O . THR A 1 125 ? -0.714 1.216 -1.077 1 98.06 125 THR A O 1
ATOM 951 N N . ALA A 1 126 ? 0.707 2.639 -0.032 1 98.38 126 ALA A N 1
ATOM 952 C CA . ALA A 1 126 ? 0.937 1.725 1.084 1 98.38 126 ALA A CA 1
ATOM 953 C C . ALA A 1 126 ? -0.115 1.914 2.174 1 98.38 126 ALA A C 1
ATOM 955 O O . ALA A 1 126 ? -0.28 3.018 2.701 1 98.38 126 ALA A O 1
ATOM 956 N N . VAL A 1 127 ? -0.851 0.87 2.439 1 97.62 127 VAL A N 1
ATOM 957 C CA . VAL A 1 127 ? -1.827 0.837 3.523 1 97.62 127 VAL A CA 1
ATOM 958 C C . VAL A 1 127 ? -1.223 0.144 4.742 1 97.62 127 VAL A C 1
ATOM 960 O O . VAL A 1 127 ? -0.942 -1.056 4.707 1 97.62 127 VAL A O 1
ATOM 963 N N . VAL A 1 128 ? -1.061 0.888 5.816 1 97.06 128 VAL A N 1
ATOM 964 C CA . VAL A 1 128 ? -0.331 0.411 6.988 1 97.06 128 VAL A CA 1
ATOM 965 C C . VAL A 1 128 ? -1.295 0.222 8.156 1 97.06 128 VAL A C 1
ATOM 967 O O . VAL A 1 128 ? -1.917 1.183 8.617 1 97.06 128 VAL A O 1
ATOM 970 N N . PRO A 1 129 ? -1.407 -0.967 8.633 1 94.38 129 PRO A N 1
ATOM 971 C CA . PRO A 1 129 ? -2.256 -1.186 9.812 1 94.38 129 PRO A CA 1
ATOM 972 C C . PRO A 1 129 ? -1.7 -0.525 11.07 1 94.38 129 PRO A C 1
ATOM 974 O O . PRO A 1 129 ? -0.5 -0.616 11.344 1 94.38 129 PRO A O 1
ATOM 977 N N . LEU A 1 130 ? -2.596 0.232 11.805 1 91.75 130 LEU A N 1
ATOM 978 C CA . LEU A 1 130 ? -2.209 0.947 13.016 1 91.75 130 LEU A CA 1
ATOM 979 C C . LEU A 1 130 ? -2.5 0.109 14.25 1 91.75 130 LEU A C 1
ATOM 981 O O . LEU A 1 130 ? -2.311 0.574 15.383 1 91.75 130 LEU A O 1
ATOM 985 N N . THR A 1 131 ? -2.205 -1.198 14.25 1 74.44 131 THR A N 1
ATOM 986 C CA . THR A 1 131 ? -2.555 -2.105 15.344 1 74.44 131 THR A CA 1
ATOM 987 C C . THR A 1 131 ? -2.287 -1.453 16.703 1 74.44 131 THR A C 1
ATOM 989 O O . THR A 1 131 ? -1.379 -0.629 16.828 1 74.44 131 THR A O 1
ATOM 992 N N . ASP A 1 132 ? -3.383 -1.607 17.656 1 59.72 132 ASP A N 1
ATOM 993 C CA . ASP A 1 132 ? -3.221 -1.17 19.031 1 59.72 132 ASP A CA 1
ATOM 994 C C . ASP A 1 132 ? -2.02 -1.848 19.688 1 59.72 132 ASP A C 1
ATOM 996 O O . ASP A 1 132 ? -1.879 -3.07 19.625 1 59.72 132 ASP A O 1
ATOM 1000 N N . THR A 1 133 ? -0.844 -1.248 19.547 1 48.78 133 THR A N 1
ATOM 1001 C CA . THR A 1 133 ? 0.238 -1.838 20.328 1 48.78 133 THR A CA 1
ATOM 1002 C C . THR A 1 133 ? -0.236 -2.182 21.734 1 48.78 133 THR A C 1
ATOM 1004 O O . THR A 1 133 ? -0.646 -1.297 22.484 1 48.78 133 THR A O 1
ATOM 1007 N N . GLU A 1 134 ? -1.028 -3.174 21.922 1 41.44 134 GLU A N 1
ATOM 1008 C CA . GLU A 1 134 ? -1.279 -3.482 23.328 1 41.44 134 GLU A CA 1
ATOM 1009 C C . GLU A 1 134 ? -0.029 -3.26 24.172 1 41.44 134 GLU A C 1
ATOM 1011 O O . GLU A 1 134 ? 1.022 -3.844 23.906 1 41.44 134 GLU A O 1
ATOM 1016 N N . SER A 1 135 ? 0.216 -2.049 24.641 1 33.28 135 SER A N 1
ATOM 1017 C CA . SER A 1 135 ? 0.908 -2.033 25.922 1 33.28 135 SER A CA 1
ATOM 1018 C C . SER A 1 135 ? 0.328 -3.074 26.875 1 33.28 135 SER A C 1
ATOM 1020 O O . SER A 1 135 ? -0.881 -3.312 26.875 1 33.28 135 SER A O 1
ATOM 1022 N N . MET B 1 1 ? 16.719 -7.109 5.672 1 88.25 1 MET B N 1
ATOM 1023 C CA . MET B 1 1 ? 16.078 -8.039 4.742 1 88.25 1 MET B CA 1
ATOM 1024 C C . MET B 1 1 ? 14.562 -7.93 4.812 1 88.25 1 MET B C 1
ATOM 1026 O O . MET B 1 1 ? 13.977 -8.016 5.898 1 88.25 1 MET B O 1
ATOM 1030 N N . THR B 1 2 ? 13.859 -7.672 3.682 1 95.62 2 THR B N 1
ATOM 1031 C CA . THR B 1 2 ? 12.406 -7.527 3.611 1 95.62 2 THR B CA 1
ATOM 1032 C C . THR B 1 2 ? 11.797 -8.641 2.768 1 95.62 2 THR B C 1
ATOM 1034 O O . THR B 1 2 ? 12.344 -9.023 1.733 1 95.62 2 THR B O 1
ATOM 1037 N N . IL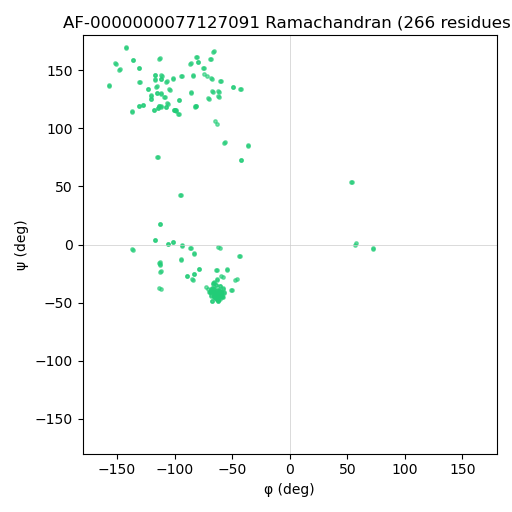E B 1 3 ? 10.703 -9.203 3.25 1 98.38 3 ILE B N 1
ATOM 1038 C CA . ILE B 1 3 ? 9.977 -10.25 2.529 1 98.38 3 ILE B CA 1
ATOM 1039 C C . ILE B 1 3 ? 8.68 -9.672 1.962 1 98.38 3 ILE B C 1
ATOM 1041 O O . ILE B 1 3 ? 7.816 -9.219 2.711 1 98.38 3 ILE B O 1
ATOM 1045 N N . TYR B 1 4 ? 8.562 -9.766 0.654 1 98.75 4 TYR B N 1
ATOM 1046 C CA . TYR B 1 4 ? 7.363 -9.32 -0.044 1 98.75 4 TYR B CA 1
ATOM 1047 C C . TYR B 1 4 ? 6.543 -10.508 -0.531 1 98.75 4 TYR B C 1
ATOM 1049 O O . TYR B 1 4 ? 7.105 -11.508 -0.989 1 98.75 4 TYR B O 1
ATOM 1057 N N . VAL B 1 5 ? 5.234 -10.367 -0.402 1 98.81 5 VAL B N 1
ATOM 1058 C CA . VAL B 1 5 ? 4.328 -11.281 -1.09 1 98.81 5 VAL B CA 1
ATOM 1059 C C . VAL B 1 5 ? 3.469 -10.508 -2.086 1 98.81 5 VAL B C 1
ATOM 1061 O O . VAL B 1 5 ? 2.758 -9.578 -1.708 1 98.81 5 VAL B O 1
ATOM 1064 N N . LEU B 1 6 ? 3.65 -10.82 -3.312 1 98.44 6 LEU B N 1
ATOM 1065 C CA . LEU B 1 6 ? 2.781 -10.188 -4.297 1 98.44 6 LEU B CA 1
ATOM 1066 C C . LEU B 1 6 ? 1.843 -11.203 -4.93 1 98.44 6 LEU B C 1
ATOM 1068 O O . LEU B 1 6 ? 2.199 -12.375 -5.078 1 98.44 6 LEU B O 1
ATOM 1072 N N . ALA B 1 7 ? 0.631 -10.75 -5.25 1 98.31 7 ALA B N 1
ATOM 1073 C CA . ALA B 1 7 ? -0.403 -11.547 -5.91 1 98.31 7 ALA B CA 1
ATOM 1074 C C . ALA B 1 7 ? -0.539 -11.156 -7.379 1 98.31 7 ALA B C 1
ATOM 1076 O O . ALA B 1 7 ? -0.566 -9.969 -7.715 1 98.31 7 ALA B O 1
ATOM 1077 N N . THR B 1 8 ? -0.592 -12.211 -8.227 1 97.69 8 THR B N 1
ATOM 1078 C CA . THR B 1 8 ? -0.713 -11.922 -9.656 1 97.69 8 THR B CA 1
ATOM 1079 C C . THR B 1 8 ? -1.513 -13.016 -10.359 1 97.69 8 THR B C 1
ATOM 1081 O O . THR B 1 8 ? -1.541 -14.156 -9.906 1 97.69 8 THR B O 1
ATOM 1084 N N . ASP B 1 9 ? -2.189 -12.586 -11.43 1 95.19 9 ASP B N 1
ATOM 1085 C CA . ASP B 1 9 ? -2.963 -13.547 -12.203 1 95.19 9 ASP B CA 1
ATOM 1086 C C . ASP B 1 9 ? -2.768 -13.336 -13.703 1 95.19 9 ASP B C 1
ATOM 1088 O O . ASP B 1 9 ? -3.262 -14.109 -14.523 1 95.19 9 ASP B O 1
ATOM 1092 N N . HIS B 1 10 ? -2.047 -12.32 -14.031 1 94.94 10 HIS B N 1
ATOM 1093 C CA . HIS B 1 10 ? -1.848 -11.969 -15.43 1 94.94 10 HIS B CA 1
ATOM 1094 C C . HIS B 1 10 ? -0.502 -11.281 -15.641 1 94.94 10 HIS B C 1
ATOM 1096 O O . HIS B 1 10 ? 0.007 -10.617 -14.734 1 94.94 10 HIS B O 1
ATOM 1102 N N . VAL B 1 11 ? 0.02 -11.359 -16.859 1 96.88 11 VAL B N 1
ATOM 1103 C CA . VAL B 1 11 ? 1.34 -10.828 -17.188 1 96.88 11 VAL B CA 1
ATOM 1104 C C . VAL B 1 11 ? 1.35 -9.312 -17.016 1 96.88 11 VAL B C 1
ATOM 1106 O O . VAL B 1 11 ? 2.355 -8.734 -16.594 1 96.88 11 VAL B O 1
ATOM 1109 N N . ASP B 1 12 ? 0.217 -8.664 -17.328 1 95 12 ASP B N 1
ATOM 1110 C CA . ASP B 1 12 ? 0.151 -7.211 -17.188 1 95 12 ASP B CA 1
ATOM 1111 C C . ASP B 1 12 ? 0.245 -6.789 -15.727 1 95 12 ASP B C 1
ATOM 1113 O O . ASP B 1 12 ? 0.909 -5.805 -15.398 1 95 12 ASP B O 1
ATOM 1117 N N . THR B 1 13 ? -0.43 -7.535 -14.914 1 96.44 13 THR B N 1
ATOM 1118 C CA . THR B 1 13 ? -0.327 -7.273 -13.484 1 96.44 13 THR B CA 1
ATOM 1119 C C . THR B 1 13 ? 1.111 -7.449 -13 1 96.44 13 THR B C 1
ATOM 1121 O O . THR B 1 13 ? 1.65 -6.582 -12.305 1 96.44 13 THR B O 1
ATOM 1124 N N . SER B 1 14 ? 1.709 -8.516 -13.414 1 98.19 14 SER B N 1
ATOM 1125 C CA . SER B 1 14 ? 3.088 -8.805 -13.023 1 98.19 14 SER B CA 1
ATOM 1126 C C . SER B 1 14 ? 4.027 -7.688 -13.469 1 98.19 14 SER B C 1
ATOM 1128 O O . SER B 1 14 ? 4.875 -7.238 -12.695 1 98.19 14 SER B O 1
ATOM 1130 N N . ALA B 1 15 ? 3.848 -7.254 -14.719 1 97.44 15 ALA B N 1
ATOM 1131 C CA . ALA B 1 15 ? 4.715 -6.207 -15.25 1 97.44 15 ALA B CA 1
ATOM 1132 C C . ALA B 1 15 ? 4.621 -4.938 -14.414 1 97.44 15 ALA B C 1
ATOM 1134 O O . ALA B 1 15 ? 5.645 -4.344 -14.055 1 97.44 15 ALA B O 1
ATOM 1135 N N . ARG B 1 16 ? 3.457 -4.586 -14.055 1 96.44 16 ARG B N 1
ATOM 1136 C CA . ARG B 1 16 ? 3.25 -3.359 -13.289 1 96.44 16 ARG B CA 1
ATOM 1137 C C . ARG B 1 16 ? 3.799 -3.498 -11.875 1 96.44 16 ARG B C 1
ATOM 1139 O O . ARG B 1 16 ? 4.406 -2.564 -11.344 1 96.44 16 ARG B O 1
ATOM 1146 N N . LEU B 1 17 ? 3.592 -4.656 -11.266 1 98.12 17 LEU B N 1
ATOM 1147 C CA . LEU B 1 17 ? 4.117 -4.871 -9.922 1 98.12 17 LEU B CA 1
ATOM 1148 C C . LEU B 1 17 ? 5.641 -4.891 -9.922 1 98.12 17 LEU B C 1
ATOM 1150 O O . LEU B 1 17 ? 6.273 -4.414 -8.977 1 98.12 17 LEU B O 1
ATOM 1154 N N . CYS B 1 18 ? 6.215 -5.391 -11 1 98.25 18 CYS B N 1
ATOM 1155 C CA . CYS B 1 18 ? 7.668 -5.34 -11.133 1 98.25 18 CYS B CA 1
ATOM 1156 C C . CYS B 1 18 ? 8.156 -3.898 -11.242 1 98.25 18 CYS B C 1
ATOM 1158 O O . CYS B 1 18 ? 9.148 -3.525 -10.609 1 98.25 18 CYS B O 1
ATOM 1160 N N . ASP B 1 19 ? 7.449 -3.084 -12.031 1 96.75 19 ASP B N 1
ATOM 1161 C CA . ASP B 1 19 ? 7.809 -1.676 -12.156 1 96.75 19 ASP B CA 1
ATOM 1162 C C . ASP B 1 19 ? 7.781 -0.983 -10.797 1 96.75 19 ASP B C 1
ATOM 1164 O O . ASP B 1 19 ? 8.656 -0.171 -10.484 1 96.75 19 ASP B O 1
ATOM 1168 N N . TYR B 1 20 ? 6.848 -1.344 -10.008 1 96.75 20 TYR B N 1
ATOM 1169 C CA . TYR B 1 20 ? 6.691 -0.775 -8.68 1 96.75 20 TYR B CA 1
ATOM 1170 C C . TYR B 1 20 ? 7.832 -1.208 -7.766 1 96.75 20 TYR B C 1
ATOM 1172 O O . TYR B 1 20 ? 8.414 -0.385 -7.055 1 96.75 20 TYR B O 1
ATOM 1180 N N . LEU B 1 21 ? 8.234 -2.416 -7.855 1 97.25 21 LEU B N 1
ATOM 1181 C CA . LEU B 1 21 ? 9.133 -2.998 -6.867 1 97.25 21 LEU B CA 1
ATOM 1182 C C . LEU B 1 21 ? 10.586 -2.777 -7.258 1 97.25 21 LEU B C 1
ATOM 1184 O O . LEU B 1 21 ? 11.461 -2.719 -6.391 1 97.25 21 LEU B O 1
ATOM 1188 N N . ILE B 1 22 ? 10.852 -2.648 -8.531 1 95.25 22 ILE B N 1
ATOM 1189 C CA . ILE B 1 22 ? 12.219 -2.764 -9.039 1 95.25 22 ILE B CA 1
ATOM 1190 C C . ILE B 1 22 ? 13.078 -1.653 -8.445 1 95.25 22 ILE B C 1
ATOM 1192 O O . ILE B 1 22 ? 14.266 -1.859 -8.18 1 95.25 22 ILE B O 1
ATOM 1196 N N . THR B 1 23 ? 12.562 -0.539 -8.141 1 91.62 23 THR B N 1
ATOM 1197 C CA . THR B 1 23 ? 13.336 0.577 -7.605 1 91.62 23 THR B CA 1
ATOM 1198 C C . THR B 1 23 ? 13.32 0.565 -6.078 1 91.62 23 THR B C 1
ATOM 1200 O O . THR B 1 23 ? 13.945 1.414 -5.441 1 91.62 23 THR B O 1
ATOM 1203 N N . ARG B 1 24 ? 12.625 -0.383 -5.535 1 93.38 24 ARG B N 1
ATOM 1204 C CA . ARG B 1 24 ? 12.438 -0.393 -4.086 1 93.38 24 ARG B CA 1
ATOM 1205 C C . ARG B 1 24 ? 13.156 -1.582 -3.451 1 93.38 24 ARG B C 1
ATOM 1207 O O . ARG B 1 24 ? 13.375 -1.604 -2.238 1 93.38 24 ARG B O 1
ATOM 1214 N N . LEU B 1 25 ? 13.531 -2.521 -4.219 1 95.06 25 LEU B N 1
ATOM 1215 C CA . LEU B 1 25 ? 14.109 -3.768 -3.73 1 95.06 25 LEU B CA 1
ATOM 1216 C C . LEU B 1 25 ? 15.602 -3.611 -3.467 1 95.06 25 LEU B C 1
ATOM 1218 O O . LEU B 1 25 ? 16.297 -2.912 -4.207 1 95.06 25 LEU B O 1
ATOM 1222 N N . GLU B 1 26 ? 16.047 -4.293 -2.467 1 93.56 26 GLU B N 1
ATOM 1223 C CA . GLU B 1 26 ? 17.453 -4.48 -2.16 1 93.56 26 GLU B CA 1
ATOM 1224 C C . GLU B 1 26 ? 17.875 -5.938 -2.33 1 93.56 26 GLU B C 1
ATOM 1226 O O . GLU B 1 26 ? 17.031 -6.84 -2.26 1 93.56 26 GLU B O 1
ATOM 1231 N N . GLY B 1 27 ? 19.125 -6.133 -2.486 1 95.12 27 GLY B N 1
ATOM 1232 C CA . GLY B 1 27 ? 19.656 -7.449 -2.82 1 95.12 27 GLY B CA 1
ATOM 1233 C C . GLY B 1 27 ? 19.297 -8.508 -1.793 1 95.12 27 GLY B C 1
ATOM 1234 O O . GLY B 1 27 ? 19.156 -9.688 -2.131 1 95.12 27 GLY B O 1
ATOM 1235 N N . SER B 1 28 ? 19.109 -8.102 -0.589 1 96.5 28 SER B N 1
ATOM 1236 C CA . SER B 1 28 ? 18.859 -9.07 0.477 1 96.5 28 SER B CA 1
ATOM 1237 C C . SER B 1 28 ? 17.375 -9.406 0.573 1 96.5 28 SER B C 1
ATOM 1239 O O . SER B 1 28 ? 16.984 -10.312 1.309 1 96.5 28 SER B O 1
ATOM 1241 N N . ASP B 1 29 ? 16.547 -8.781 -0.216 1 97.56 29 ASP B N 1
ATOM 1242 C CA . ASP B 1 29 ? 15.102 -8.953 -0.123 1 97.56 29 ASP B CA 1
ATOM 1243 C C . ASP B 1 29 ? 14.656 -10.242 -0.811 1 97.56 29 ASP B C 1
ATOM 1245 O O . ASP B 1 29 ? 15.398 -10.805 -1.618 1 97.56 29 ASP B O 1
ATOM 1249 N N . THR B 1 30 ? 13.5 -10.742 -0.402 1 98.62 30 THR B N 1
ATOM 1250 C CA . THR B 1 30 ? 12.867 -11.891 -1.033 1 98.62 30 THR B CA 1
ATOM 1251 C C . THR B 1 30 ? 11.453 -11.539 -1.502 1 98.62 30 THR B C 1
ATOM 1253 O O . THR B 1 30 ? 10.695 -10.906 -0.772 1 98.62 30 THR B O 1
ATOM 1256 N N . VAL B 1 31 ? 11.172 -11.945 -2.713 1 98.81 31 VAL B N 1
ATOM 1257 C CA . VAL B 1 31 ? 9.836 -11.75 -3.279 1 98.81 31 VAL B CA 1
ATOM 1258 C C . VAL B 1 31 ? 9.156 -13.102 -3.482 1 98.81 31 VAL B C 1
ATOM 1260 O O . VAL B 1 31 ? 9.672 -13.961 -4.203 1 98.81 31 VAL B O 1
ATOM 1263 N N . HIS B 1 32 ? 8.039 -13.289 -2.812 1 98.88 32 HIS B N 1
ATOM 1264 C CA . HIS B 1 32 ? 7.145 -14.406 -3.082 1 98.88 32 HIS B CA 1
ATOM 1265 C C . HIS B 1 32 ? 6.008 -13.992 -4.012 1 98.88 32 HIS B C 1
ATOM 1267 O O . HIS B 1 32 ? 5.148 -13.195 -3.633 1 98.88 32 HIS B O 1
ATOM 1273 N N . ALA B 1 33 ? 6.062 -14.547 -5.172 1 98.88 33 ALA B N 1
ATOM 1274 C CA . ALA B 1 33 ? 4.969 -14.32 -6.109 1 98.88 33 ALA B CA 1
ATOM 1275 C C . ALA B 1 33 ? 3.953 -15.453 -6.055 1 98.88 33 ALA B C 1
ATOM 1277 O O . ALA B 1 33 ? 4.305 -16.625 -6.25 1 98.88 33 ALA B O 1
ATOM 1278 N N . VAL B 1 34 ? 2.682 -15.07 -5.801 1 98.62 34 VAL B N 1
ATOM 1279 C CA . VAL B 1 34 ? 1.654 -16.094 -5.598 1 98.62 34 VAL B CA 1
ATOM 1280 C C . VAL B 1 34 ? 0.547 -15.922 -6.637 1 98.62 34 VAL B C 1
ATOM 1282 O O . VAL B 1 34 ? 0.042 -14.812 -6.84 1 98.62 34 VAL B O 1
ATOM 1285 N N . ASN B 1 35 ? 0.228 -16.906 -7.285 1 97.69 35 ASN B N 1
ATOM 1286 C CA . ASN B 1 35 ? -0.965 -17.062 -8.109 1 97.69 35 ASN B CA 1
ATOM 1287 C C . ASN B 1 35 ? -1.901 -18.125 -7.555 1 97.69 35 ASN B C 1
ATOM 1289 O O . ASN B 1 35 ? -1.499 -19.281 -7.371 1 97.69 35 ASN B O 1
ATOM 1293 N N . SER B 1 36 ? -3.074 -17.688 -7.195 1 95 36 SER B N 1
ATOM 1294 C CA . SER B 1 36 ? -4.055 -18.625 -6.648 1 95 36 SER B CA 1
ATOM 1295 C C . SER B 1 36 ? -5.273 -18.75 -7.555 1 95 36 SER B C 1
ATOM 1297 O O . SER B 1 36 ? -5.84 -17.734 -7.98 1 95 36 SER B O 1
ATOM 1299 N N . LEU B 1 37 ? -5.617 -19.969 -7.824 1 89.44 37 LEU B N 1
ATOM 1300 C CA . LEU B 1 37 ? -6.766 -20.297 -8.664 1 89.44 37 LEU B CA 1
ATOM 1301 C C . LEU B 1 37 ? -7.824 -21.062 -7.875 1 89.44 37 LEU B C 1
ATOM 1303 O O . LEU B 1 37 ? -7.496 -21.812 -6.957 1 89.44 37 LEU B O 1
ATOM 1307 N N . HIS B 1 38 ? -9.109 -20.875 -8.062 1 79.5 38 HIS B N 1
ATOM 1308 C CA . HIS B 1 38 ? -10.219 -21.484 -7.336 1 79.5 38 HIS B CA 1
ATOM 1309 C C . HIS B 1 38 ? -10.219 -23 -7.512 1 79.5 38 HIS B C 1
ATOM 1311 O O . HIS B 1 38 ? -10.727 -23.734 -6.652 1 79.5 38 HIS B O 1
ATOM 1317 N N . GLY B 1 39 ? -9.414 -23.609 -8.211 1 70.62 39 GLY B N 1
ATOM 1318 C CA . GLY B 1 39 ? -9.289 -25.047 -8.367 1 70.62 39 GLY B CA 1
ATOM 1319 C C . GLY B 1 39 ? -10.57 -25.703 -8.836 1 70.62 39 GLY B C 1
ATOM 1320 O O . GLY B 1 39 ? -10.719 -26.922 -8.727 1 70.62 39 GLY B O 1
ATOM 1321 N N . SER B 1 40 ? -11.617 -24.984 -9.047 1 63.28 40 SER B N 1
ATOM 1322 C CA . SER B 1 40 ? -12.828 -25.672 -9.469 1 63.28 40 SER B CA 1
ATOM 1323 C C . SER B 1 40 ? -12.68 -26.25 -10.875 1 63.28 40 SER B C 1
ATOM 1325 O O . SER B 1 40 ? -11.68 -25.984 -11.555 1 63.28 40 SER B O 1
ATOM 1327 N N . ASP B 1 41 ? -13.539 -27.188 -11.062 1 61.97 41 ASP B N 1
ATOM 1328 C CA . ASP B 1 41 ? -13.664 -27.719 -12.422 1 61.97 41 ASP B CA 1
ATOM 1329 C C . ASP B 1 41 ? -13.68 -26.594 -13.445 1 61.97 41 ASP B C 1
ATOM 1331 O O . ASP B 1 41 ? -13.523 -26.844 -14.648 1 61.97 41 ASP B O 1
ATOM 1335 N N . LYS B 1 42 ? -13.781 -25.484 -12.883 1 62.53 42 LYS B N 1
ATOM 1336 C CA . LYS B 1 42 ? -13.945 -24.328 -13.766 1 62.53 42 LYS B CA 1
ATOM 1337 C C . LYS B 1 42 ? -12.609 -23.672 -14.078 1 62.53 42 LYS B C 1
ATOM 1339 O O . LYS B 1 42 ? -12.516 -22.812 -14.953 1 62.53 42 LYS B O 1
ATOM 1344 N N . THR B 1 43 ? -11.625 -24.125 -13.273 1 69.56 43 THR B N 1
ATOM 1345 C CA . THR B 1 43 ? -10.336 -23.547 -13.648 1 69.56 43 THR B CA 1
ATOM 1346 C C . THR B 1 43 ? -9.914 -24.016 -15.031 1 69.56 43 THR B C 1
ATOM 1348 O O . THR B 1 43 ? -9.695 -25.203 -15.25 1 69.56 43 THR B O 1
ATOM 1351 N N . GLU B 1 44 ? -10.062 -23.031 -15.922 1 75.62 44 GLU B N 1
ATOM 1352 C CA . GLU B 1 44 ? -9.758 -23.328 -17.312 1 75.62 44 GLU B CA 1
ATOM 1353 C C . GLU B 1 44 ? -8.25 -23.422 -17.531 1 75.62 44 GLU B C 1
ATOM 1355 O O . GLU B 1 44 ? -7.469 -22.766 -16.844 1 75.62 44 GLU B O 1
ATOM 1360 N N . SER B 1 45 ? -7.891 -24.266 -18.422 1 84.06 45 SER B N 1
ATOM 1361 C CA . SER B 1 45 ? -6.5 -24.422 -18.844 1 84.06 45 SER B CA 1
ATOM 1362 C C . SER B 1 45 ? -5.855 -23.062 -19.125 1 84.06 45 SER B C 1
ATOM 1364 O O . SER B 1 45 ? -4.676 -22.859 -18.844 1 84.06 45 SER B O 1
ATOM 1366 N N . GLN B 1 46 ? -6.684 -22.188 -19.547 1 90.06 46 GLN B N 1
ATOM 1367 C CA . GLN B 1 46 ? -6.16 -20.859 -19.891 1 90.06 46 GLN B CA 1
ATOM 1368 C C . GLN B 1 46 ? -5.758 -20.094 -18.641 1 90.06 46 GLN B C 1
ATOM 1370 O O . GLN B 1 46 ? -4.742 -19.391 -18.625 1 90.06 46 GLN B O 1
ATOM 1375 N N . GLU B 1 47 ? -6.5 -20.234 -17.625 1 90.31 47 GLU B N 1
ATOM 1376 C CA . GLU B 1 47 ? -6.188 -19.547 -16.375 1 90.31 47 GLU B CA 1
ATOM 1377 C C . GLU B 1 47 ? -4.887 -20.062 -15.773 1 90.31 47 GLU B C 1
ATOM 1379 O O . GLU B 1 47 ? -4.102 -19.281 -15.227 1 90.31 47 GLU B O 1
ATOM 1384 N N . ILE B 1 48 ? -4.715 -21.281 -15.891 1 92.25 48 ILE B N 1
ATOM 1385 C CA . ILE B 1 48 ? -3.494 -21.906 -15.383 1 92.25 48 ILE B CA 1
ATOM 1386 C C . ILE B 1 48 ? -2.287 -21.375 -16.156 1 92.25 48 ILE B C 1
ATOM 1388 O O . ILE 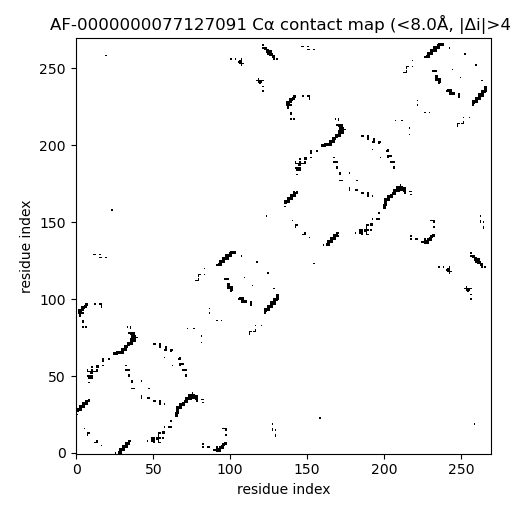B 1 48 ? -1.278 -21 -15.555 1 92.25 48 ILE B O 1
ATOM 1392 N N . ARG B 1 49 ? -2.488 -21.359 -17.453 1 94.56 49 ARG B N 1
ATOM 1393 C CA . ARG B 1 49 ? -1.402 -20.875 -18.297 1 94.56 49 ARG B CA 1
ATOM 1394 C C . ARG B 1 49 ? -1.108 -19.406 -18.031 1 94.56 49 ARG B C 1
ATOM 1396 O O . ARG B 1 49 ? 0.053 -19.016 -17.922 1 94.56 49 ARG B O 1
ATOM 1403 N N . A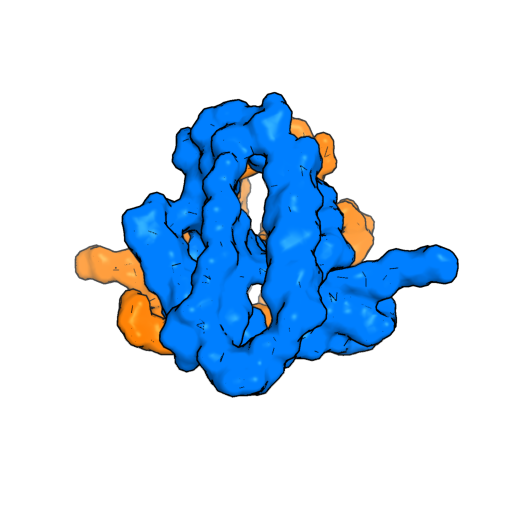SP B 1 50 ? -2.096 -18.641 -17.922 1 95.19 50 ASP B N 1
ATOM 1404 C CA . ASP B 1 50 ? -1.924 -17.219 -17.641 1 95.19 50 ASP B CA 1
ATOM 1405 C C . ASP B 1 50 ? -1.19 -17 -16.328 1 95.19 50 ASP B C 1
ATOM 1407 O O . ASP B 1 50 ? -0.319 -16.141 -16.219 1 95.19 50 ASP B O 1
ATOM 1411 N N . GLY B 1 51 ? -1.553 -17.797 -15.375 1 96.19 51 GLY B N 1
ATOM 1412 C CA . GLY B 1 51 ? -0.9 -17.703 -14.078 1 96.19 51 GLY B CA 1
ATOM 1413 C C . GLY B 1 51 ? 0.577 -18.047 -14.133 1 96.19 51 GLY B C 1
ATOM 1414 O O . GLY B 1 51 ? 1.402 -17.359 -13.531 1 96.19 51 GLY B O 1
ATOM 1415 N N . LYS B 1 52 ? 0.845 -19.078 -14.859 1 97.06 52 LYS B N 1
ATOM 1416 C CA . LYS B 1 52 ? 2.24 -19.484 -15.008 1 97.06 52 LYS B CA 1
ATOM 1417 C C . LYS B 1 52 ? 3.055 -18.406 -15.711 1 97.06 52 LYS B C 1
ATOM 1419 O O . LYS B 1 52 ? 4.18 -18.094 -15.305 1 97.06 52 LYS B O 1
ATOM 1424 N N . GLU B 1 53 ? 2.461 -17.859 -16.703 1 98.31 53 GLU B N 1
ATOM 1425 C CA . GLU B 1 53 ? 3.139 -16.797 -17.438 1 98.31 53 GLU B CA 1
ATOM 1426 C C . GLU B 1 53 ? 3.34 -15.57 -16.547 1 98.31 53 GLU B C 1
ATOM 1428 O O . GLU B 1 53 ? 4.391 -14.93 -16.594 1 98.31 53 GLU B O 1
ATOM 1433 N N . ALA B 1 54 ? 2.377 -15.273 -15.812 1 98.38 54 ALA B N 1
ATOM 1434 C CA . ALA B 1 54 ? 2.473 -14.148 -14.891 1 98.38 54 ALA B CA 1
ATOM 1435 C C . ALA B 1 54 ? 3.619 -14.336 -13.898 1 98.38 54 ALA B C 1
ATOM 1437 O O . ALA B 1 54 ? 4.406 -13.422 -13.672 1 98.38 54 ALA B O 1
ATOM 1438 N N . LEU B 1 55 ? 3.719 -15.5 -13.391 1 98.69 55 LEU B N 1
ATOM 1439 C CA . LEU B 1 55 ? 4.777 -15.812 -12.438 1 98.69 55 LEU B CA 1
ATOM 1440 C C . LEU B 1 55 ? 6.148 -15.75 -13.109 1 98.69 55 LEU B C 1
ATOM 1442 O O . LEU B 1 55 ? 7.117 -15.281 -12.508 1 98.69 55 LEU B O 1
ATOM 1446 N N . SER B 1 56 ? 6.195 -16.203 -14.305 1 98.69 56 SER B N 1
ATOM 1447 C CA . SER B 1 56 ? 7.441 -16.188 -15.062 1 98.69 56 SER B CA 1
ATOM 1448 C C . SER B 1 56 ? 7.938 -14.766 -15.281 1 98.69 56 SER B C 1
ATOM 1450 O O . SER B 1 56 ? 9.141 -14.508 -15.25 1 98.69 56 SER B O 1
ATOM 1452 N N . VAL B 1 57 ? 7.059 -13.891 -15.531 1 98.62 57 VAL B N 1
ATOM 1453 C CA . VAL B 1 57 ? 7.406 -12.484 -15.719 1 98.62 57 VAL B CA 1
ATOM 1454 C C . VAL B 1 57 ? 8.086 -11.945 -14.461 1 98.62 57 VAL B C 1
ATOM 1456 O O . VAL B 1 57 ? 9.117 -11.273 -14.539 1 98.62 57 VAL B O 1
ATOM 1459 N N . ILE B 1 58 ? 7.559 -12.266 -13.297 1 98.75 58 ILE B N 1
ATOM 1460 C CA . ILE B 1 58 ? 8.117 -11.781 -12.039 1 98.75 58 ILE B CA 1
ATOM 1461 C C . ILE B 1 58 ? 9.523 -12.352 -11.852 1 98.75 58 ILE B C 1
ATOM 1463 O O . ILE B 1 58 ? 10.461 -11.609 -11.531 1 98.75 58 ILE B O 1
ATOM 1467 N N . ARG B 1 59 ? 9.664 -13.609 -12.102 1 98.62 59 ARG B N 1
ATOM 1468 C CA . ARG B 1 59 ? 10.969 -14.25 -11.961 1 98.62 59 ARG B CA 1
ATOM 1469 C C . ARG B 1 59 ? 11.984 -13.633 -12.914 1 98.62 59 ARG B C 1
ATOM 1471 O O . ARG B 1 59 ? 13.125 -13.359 -12.516 1 98.62 59 ARG B O 1
ATOM 1478 N N . SER B 1 60 ? 11.555 -13.43 -14.078 1 98.5 60 SER B N 1
ATOM 1479 C CA . SER B 1 60 ? 12.461 -12.914 -15.102 1 98.5 60 SER B CA 1
ATOM 1480 C C . SER B 1 60 ? 12.875 -11.477 -14.797 1 98.5 60 SER B C 1
ATOM 14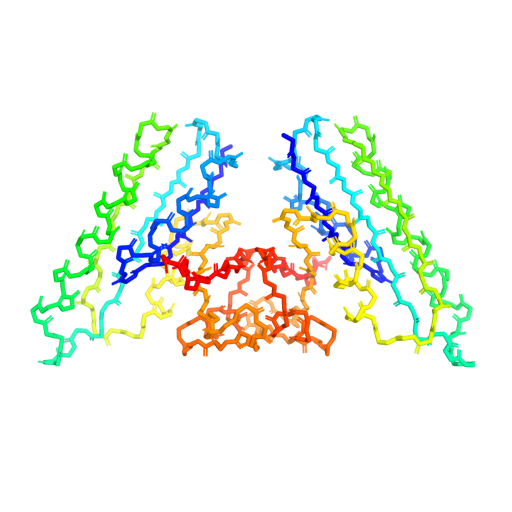82 O O . SER B 1 60 ? 14.039 -11.109 -14.969 1 98.5 60 SER B O 1
ATOM 1484 N N . ARG B 1 61 ? 12.008 -10.711 -14.336 1 98.5 61 ARG B N 1
ATOM 1485 C CA . ARG B 1 61 ? 12.258 -9.281 -14.188 1 98.5 61 ARG B CA 1
ATOM 1486 C C . ARG B 1 61 ? 12.961 -8.984 -12.867 1 98.5 61 ARG B C 1
ATOM 1488 O O . ARG B 1 61 ? 13.742 -8.031 -12.781 1 98.5 61 ARG B O 1
ATOM 1495 N N . LEU B 1 62 ? 12.672 -9.836 -11.875 1 98.44 62 LEU B N 1
ATOM 1496 C CA . LEU B 1 62 ? 13.188 -9.477 -10.555 1 98.44 62 LEU B CA 1
ATOM 1497 C C . LEU B 1 62 ? 14.25 -10.469 -10.102 1 98.44 62 LEU B C 1
ATOM 1499 O O . LEU B 1 62 ? 15.016 -10.188 -9.172 1 98.44 62 LEU B O 1
ATOM 1503 N N . GLY B 1 63 ? 14.344 -11.641 -10.703 1 97.75 63 GLY B N 1
ATOM 1504 C CA . GLY B 1 63 ? 15.172 -12.742 -10.242 1 97.75 63 GLY B CA 1
ATOM 1505 C C . GLY B 1 63 ? 16.656 -12.43 -10.273 1 97.75 63 GLY B C 1
ATOM 1506 O O . GLY B 1 63 ? 17.438 -13.062 -9.57 1 97.75 63 GLY B O 1
ATOM 1507 N N . GLY B 1 64 ? 17.109 -11.484 -11.047 1 96.5 64 GLY B N 1
ATOM 1508 C CA . GLY B 1 64 ? 18.5 -11.078 -11.086 1 96.5 64 GLY B CA 1
ATOM 1509 C C . GLY B 1 64 ? 18.875 -10.102 -9.992 1 96.5 64 GLY B C 1
ATOM 1510 O O . GLY B 1 64 ? 20.062 -9.859 -9.734 1 96.5 64 GLY B O 1
ATOM 1511 N N . ARG B 1 65 ? 17.938 -9.633 -9.289 1 95.75 65 ARG B N 1
ATOM 1512 C CA . ARG B 1 65 ? 18.156 -8.578 -8.312 1 95.75 65 ARG B CA 1
ATOM 1513 C C . ARG B 1 65 ? 17.953 -9.102 -6.891 1 95.75 65 ARG B C 1
ATOM 1515 O O . ARG B 1 65 ? 18.688 -8.719 -5.973 1 95.75 65 ARG B O 1
ATOM 1522 N N . VAL B 1 66 ? 16.938 -9.977 -6.816 1 98 66 VAL B N 1
ATOM 1523 C CA . VAL B 1 66 ? 16.578 -10.484 -5.496 1 98 66 VAL B CA 1
ATOM 1524 C C . VAL B 1 66 ? 16.188 -11.961 -5.594 1 98 66 VAL B C 1
ATOM 1526 O O . VAL B 1 66 ? 16.062 -12.5 -6.691 1 98 66 VAL B O 1
ATOM 1529 N N . THR B 1 67 ? 16.062 -12.594 -4.406 1 98.5 67 THR B N 1
ATOM 1530 C CA . THR B 1 67 ? 15.508 -13.938 -4.379 1 98.5 67 THR B CA 1
ATOM 1531 C C . THR B 1 67 ? 14.016 -13.914 -4.707 1 98.5 67 THR B C 1
ATOM 1533 O O . THR B 1 67 ? 13.258 -13.148 -4.102 1 98.5 67 THR B O 1
ATOM 1536 N N . VAL B 1 68 ? 13.664 -14.719 -5.719 1 98.75 68 VAL B N 1
ATOM 1537 C CA . VAL B 1 68 ? 12.258 -14.797 -6.102 1 98.75 68 VAL B CA 1
ATOM 1538 C C . VAL B 1 68 ? 11.766 -16.234 -5.961 1 98.75 68 VAL B C 1
ATOM 1540 O O . VAL B 1 68 ? 12.352 -17.156 -6.52 1 98.75 68 VAL B O 1
ATOM 1543 N N . GLU B 1 69 ? 10.68 -16.406 -5.188 1 98.81 69 GLU B N 1
ATOM 1544 C CA . GLU B 1 69 ? 9.938 -17.672 -5.109 1 98.81 69 GLU B CA 1
ATOM 1545 C C . GLU B 1 69 ? 8.555 -17.531 -5.727 1 98.81 69 GLU B C 1
ATOM 1547 O O . GLU B 1 69 ? 7.812 -16.594 -5.406 1 98.81 69 GLU B O 1
ATOM 1552 N N . THR B 1 70 ? 8.266 -18.484 -6.602 1 98.69 70 THR B N 1
ATOM 1553 C CA . THR B 1 70 ? 6.953 -18.438 -7.242 1 98.69 70 THR B CA 1
ATOM 1554 C C . THR B 1 70 ? 6.086 -19.609 -6.785 1 98.69 70 THR B C 1
ATOM 1556 O O . THR B 1 70 ? 6.582 -20.719 -6.594 1 98.69 70 THR B O 1
ATOM 1559 N N . HIS B 1 71 ? 4.758 -19.297 -6.625 1 98 71 HIS B N 1
ATOM 1560 C CA . HIS B 1 71 ? 3.799 -20.281 -6.16 1 98 71 HIS B CA 1
ATOM 1561 C C . HIS B 1 71 ? 2.5 -20.219 -6.953 1 98 71 HIS B C 1
ATOM 1563 O O . HIS B 1 71 ? 1.799 -19.203 -6.918 1 98 71 HIS B O 1
ATOM 1569 N N . GLN B 1 72 ? 2.238 -21.203 -7.637 1 96.38 72 GLN B N 1
ATOM 1570 C CA . GLN B 1 72 ? 0.899 -21.344 -8.195 1 96.38 72 GLN B CA 1
ATOM 1571 C C . GLN B 1 72 ? 0.053 -22.312 -7.363 1 96.38 72 GLN B C 1
ATOM 1573 O O . GLN B 1 72 ? 0.347 -23.5 -7.289 1 96.38 72 GLN B O 1
ATOM 1578 N N . LEU B 1 73 ? -0.944 -21.797 -6.793 1 92.19 73 LEU B N 1
ATOM 1579 C CA . LEU B 1 73 ? -1.787 -22.578 -5.895 1 92.19 73 LEU B CA 1
ATOM 1580 C C . LEU B 1 73 ? -3.129 -22.891 -6.547 1 92.19 73 LEU B C 1
ATOM 1582 O O . LEU B 1 73 ? -3.857 -21.984 -6.945 1 92.19 73 LEU B O 1
ATOM 1586 N N . VAL B 1 74 ? -3.357 -24.141 -6.707 1 85.19 74 VAL B N 1
ATOM 1587 C CA . VAL B 1 74 ? -4.637 -24.625 -7.219 1 85.19 74 VAL B CA 1
ATOM 1588 C C . VAL B 1 74 ? -5.348 -25.438 -6.141 1 85.19 74 VAL B C 1
ATOM 1590 O O . VAL B 1 74 ? -5.328 -26.672 -6.168 1 85.19 74 VAL B O 1
ATOM 1593 N N . LYS B 1 75 ? -5.945 -24.828 -5.102 1 78.06 75 LYS B N 1
ATOM 1594 C CA . LYS B 1 75 ? -6.398 -25.516 -3.889 1 78.06 75 LYS B CA 1
ATOM 1595 C C . LYS B 1 75 ? -7.91 -25.406 -3.73 1 78.06 75 LYS B C 1
ATOM 1597 O O . LYS B 1 75 ? -8.484 -25.953 -2.793 1 78.06 75 LYS B O 1
ATOM 1602 N N . GLY B 1 76 ? -8.586 -24.828 -4.668 1 77.12 76 GLY B N 1
ATOM 1603 C CA . GLY B 1 76 ? -10.016 -24.656 -4.473 1 77.12 76 GLY B CA 1
ATOM 1604 C C . GLY B 1 76 ? -10.359 -23.594 -3.455 1 77.12 76 GLY B C 1
ATOM 1605 O O . GLY B 1 76 ? -11.539 -23.312 -3.201 1 77.12 76 GLY B O 1
ATOM 1606 N N . ASN B 1 77 ? -9.43 -23.047 -2.846 1 76.88 77 ASN B N 1
ATOM 1607 C CA . ASN B 1 77 ? -9.648 -21.969 -1.877 1 76.88 77 ASN B CA 1
ATOM 1608 C C . ASN B 1 77 ? -9.836 -20.625 -2.566 1 76.88 77 ASN B C 1
ATOM 1610 O O . ASN B 1 77 ? -9.555 -20.484 -3.758 1 76.88 77 ASN B O 1
ATOM 1614 N N . ASP B 1 78 ? -10.43 -19.719 -1.76 1 88.69 78 ASP B N 1
ATOM 1615 C CA . ASP B 1 78 ? -10.461 -18.312 -2.148 1 88.69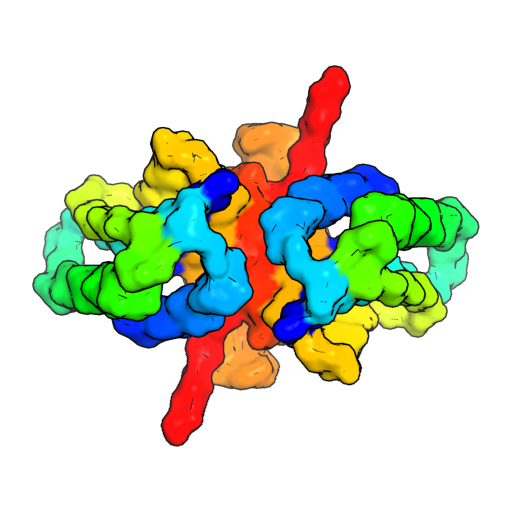 78 ASP B CA 1
ATOM 1616 C C . ASP B 1 78 ? -9.055 -17.734 -2.279 1 88.69 78 ASP B C 1
ATOM 1618 O O . ASP B 1 78 ? -8.203 -17.969 -1.413 1 88.69 78 ASP B O 1
ATOM 1622 N N . PRO B 1 79 ? -8.781 -17.172 -3.332 1 93.88 79 PRO B N 1
ATOM 1623 C CA . PRO B 1 79 ? -7.441 -16.625 -3.562 1 93.88 79 PRO B CA 1
ATOM 1624 C C . PRO B 1 79 ? -6.961 -15.75 -2.41 1 93.88 79 PRO B C 1
ATOM 1626 O O . PRO B 1 79 ? -5.785 -15.805 -2.039 1 93.88 79 PRO B O 1
ATOM 1629 N N . ALA B 1 80 ? -7.812 -14.969 -1.845 1 95.5 80 ALA B N 1
ATOM 1630 C CA . ALA B 1 80 ? -7.402 -14.117 -0.733 1 95.5 80 ALA B CA 1
ATOM 1631 C C . ALA B 1 80 ? -6.895 -14.945 0.441 1 95.5 80 ALA B C 1
ATOM 1633 O O . ALA B 1 80 ? -5.883 -14.609 1.057 1 95.5 80 ALA B O 1
ATOM 1634 N N . VAL B 1 81 ? -7.562 -16.016 0.69 1 95 81 VAL B N 1
ATOM 1635 C CA . VAL B 1 81 ? -7.164 -16.906 1.777 1 95 81 VAL B CA 1
ATOM 1636 C C . VAL B 1 81 ? -5.781 -17.5 1.491 1 95 81 VAL B C 1
ATOM 1638 O O . VAL B 1 81 ? -4.914 -17.5 2.369 1 95 81 VAL B O 1
ATOM 1641 N N . ASP B 1 82 ? -5.578 -17.906 0.292 1 96.19 82 ASP B N 1
ATOM 1642 C CA . ASP B 1 82 ? -4.297 -18.5 -0.097 1 96.19 82 ASP B CA 1
ATOM 1643 C C . ASP B 1 82 ? -3.164 -17.484 0.048 1 96.19 82 ASP B C 1
ATOM 1645 O O . ASP B 1 82 ? -2.111 -17.797 0.604 1 96.19 82 ASP B O 1
ATOM 1649 N N . ILE B 1 83 ? -3.387 -16.297 -0.385 1 97.44 83 ILE B N 1
ATOM 1650 C CA . ILE B 1 83 ? -2.371 -15.258 -0.378 1 97.44 83 ILE B CA 1
ATOM 1651 C C . ILE B 1 83 ? -2.049 -14.859 1.061 1 97.44 83 ILE B C 1
ATOM 1653 O O . ILE B 1 83 ? -0.878 -14.758 1.437 1 97.44 83 ILE B O 1
ATOM 1657 N N . LEU B 1 84 ? -3.074 -14.703 1.872 1 96.69 84 LEU B N 1
ATOM 1658 C CA . LEU B 1 84 ? -2.885 -14.297 3.262 1 96.69 84 LEU B CA 1
ATOM 1659 C C . LEU B 1 84 ? -2.213 -15.406 4.062 1 96.69 84 LEU B C 1
ATOM 1661 O O . LEU B 1 84 ? -1.363 -15.141 4.914 1 96.69 84 LEU B O 1
ATOM 1665 N N . THR B 1 85 ? -2.592 -16.641 3.779 1 96.88 85 THR B N 1
ATOM 1666 C CA . THR B 1 85 ? -1.953 -17.781 4.438 1 96.88 85 THR B CA 1
ATOM 1667 C C . THR B 1 85 ? -0.468 -17.844 4.094 1 96.88 85 THR B C 1
ATOM 1669 O O . THR B 1 85 ? 0.374 -18.016 4.977 1 96.88 85 THR B O 1
ATOM 1672 N N . HIS B 1 86 ? -0.174 -17.641 2.844 1 97.69 86 HIS B N 1
ATOM 1673 C CA . HIS B 1 86 ? 1.228 -17.656 2.438 1 97.69 86 HIS B CA 1
ATOM 1674 C C . HIS B 1 86 ? 2.006 -16.516 3.105 1 97.69 86 HIS B C 1
ATOM 1676 O O . HIS B 1 86 ? 3.119 -16.734 3.592 1 97.69 86 HIS B O 1
ATOM 1682 N N . ALA B 1 87 ? 1.417 -15.375 3.111 1 98.12 87 ALA B N 1
ATOM 1683 C CA . ALA B 1 87 ? 2.057 -14.227 3.752 1 98.12 87 ALA B CA 1
ATOM 1684 C C . ALA B 1 87 ? 2.363 -14.523 5.219 1 98.12 87 ALA B C 1
ATOM 1686 O O . ALA B 1 87 ? 3.42 -14.141 5.727 1 98.12 87 ALA B O 1
ATOM 1687 N N . THR B 1 88 ? 1.462 -15.148 5.875 1 97.38 88 THR B N 1
ATOM 1688 C CA . THR B 1 88 ? 1.656 -15.523 7.27 1 97.38 88 THR B CA 1
ATOM 1689 C C . THR B 1 88 ? 2.777 -16.547 7.398 1 97.38 88 THR B C 1
ATOM 1691 O O . THR B 1 88 ? 3.666 -16.406 8.242 1 97.38 88 THR B O 1
ATOM 1694 N N . ASP B 1 89 ? 2.785 -17.547 6.551 1 98 89 ASP B N 1
ATOM 1695 C CA . ASP B 1 89 ? 3.74 -18.656 6.613 1 98 89 ASP B CA 1
ATOM 1696 C C . ASP B 1 89 ? 5.172 -18.141 6.457 1 98 89 ASP B C 1
ATOM 1698 O O . ASP B 1 89 ? 6.09 -18.656 7.109 1 98 89 ASP B O 1
ATOM 1702 N N . VAL B 1 90 ? 5.32 -17.125 5.641 1 98.25 90 VAL B N 1
ATOM 1703 C CA . VAL B 1 90 ? 6.68 -16.672 5.367 1 98.25 90 VAL B CA 1
ATOM 1704 C C . VAL B 1 90 ? 6.992 -15.43 6.191 1 98.25 90 VAL B C 1
ATOM 1706 O O . VAL B 1 90 ? 8.047 -14.812 6.027 1 98.25 90 VAL B O 1
ATOM 1709 N N . ASP B 1 91 ? 6.023 -15 7.023 1 97.94 91 ASP B N 1
ATOM 1710 C CA . ASP B 1 91 ? 6.141 -13.797 7.84 1 97.94 91 ASP B CA 1
ATOM 1711 C C . ASP B 1 91 ? 6.496 -12.586 6.98 1 97.94 91 ASP B C 1
ATOM 1713 O O . ASP B 1 91 ? 7.461 -11.875 7.27 1 97.94 91 ASP B O 1
ATOM 1717 N N . ALA B 1 92 ? 5.648 -12.383 5.941 1 98.44 92 ALA B N 1
ATOM 1718 C CA . ALA B 1 92 ? 5.875 -11.305 4.984 1 98.44 92 ALA B CA 1
ATOM 1719 C C . ALA B 1 92 ? 5.855 -9.945 5.68 1 98.44 92 ALA B C 1
ATOM 1721 O O . ALA B 1 92 ? 5.031 -9.703 6.566 1 98.44 92 ALA B O 1
ATOM 1722 N N . ASP B 1 93 ? 6.762 -9.086 5.242 1 97.56 93 ASP B N 1
ATOM 1723 C CA . ASP B 1 93 ? 6.801 -7.719 5.754 1 97.56 93 ASP B CA 1
ATOM 1724 C C . ASP B 1 93 ? 5.805 -6.828 5.016 1 97.56 93 ASP B C 1
ATOM 1726 O O . ASP B 1 93 ? 5.328 -5.832 5.562 1 97.56 93 ASP B O 1
ATOM 1730 N N . GLU B 1 94 ? 5.504 -7.234 3.803 1 98.19 94 GLU B N 1
ATOM 1731 C CA . GLU B 1 94 ? 4.637 -6.391 2.984 1 98.19 94 GLU B CA 1
ATOM 1732 C C . GLU B 1 94 ? 3.943 -7.207 1.896 1 98.19 94 GLU B C 1
ATOM 1734 O O . GLU B 1 94 ? 4.555 -8.086 1.285 1 98.19 94 GLU B O 1
ATOM 1739 N N . LEU B 1 95 ? 2.668 -6.918 1.747 1 98.69 95 LEU B N 1
ATOM 1740 C CA . LEU B 1 95 ? 1.916 -7.422 0.604 1 98.69 95 LEU B CA 1
ATOM 1741 C C . LEU B 1 95 ? 1.902 -6.402 -0.531 1 98.69 95 LEU B C 1
ATOM 1743 O O . LEU B 1 95 ? 1.886 -5.195 -0.285 1 98.69 95 LEU B O 1
ATOM 1747 N N . VAL B 1 96 ? 1.937 -6.898 -1.774 1 98.81 96 VAL B N 1
ATOM 1748 C CA . VAL B 1 96 ? 1.819 -6.047 -2.953 1 98.81 96 VAL B CA 1
ATOM 1749 C C . VAL B 1 96 ? 0.718 -6.578 -3.867 1 98.81 96 VAL B C 1
ATOM 1751 O O . VAL B 1 96 ? 0.796 -7.711 -4.348 1 98.81 96 VAL B O 1
ATOM 1754 N N . ILE B 1 97 ? -0.296 -5.734 -4.098 1 98.31 97 ILE B N 1
ATOM 1755 C CA . ILE B 1 97 ? -1.422 -6.164 -4.922 1 98.31 97 ILE B CA 1
ATOM 1756 C C . ILE B 1 97 ? -1.716 -5.105 -5.984 1 98.31 97 ILE B C 1
ATOM 1758 O O . ILE B 1 97 ? -1.397 -3.928 -5.801 1 98.31 97 ILE B O 1
ATOM 1762 N N . GLY B 1 98 ? -2.254 -5.551 -7.074 1 96.81 98 GLY B N 1
ATOM 1763 C CA . GLY B 1 98 ? -2.701 -4.664 -8.133 1 96.81 98 GLY B CA 1
ATOM 1764 C C . GLY B 1 98 ? -4.203 -4.449 -8.141 1 96.81 98 GLY B C 1
ATOM 1765 O O . GLY B 1 98 ? -4.969 -5.375 -7.871 1 96.81 98 GLY B O 1
ATOM 1766 N N . VAL B 1 99 ? -4.594 -3.203 -8.461 1 94.12 99 VAL B N 1
ATOM 1767 C CA . VAL B 1 99 ? -6.016 -2.898 -8.609 1 94.12 99 VAL B CA 1
ATOM 1768 C C . VAL B 1 99 ? -6.246 -2.168 -9.93 1 94.12 99 VAL B C 1
ATOM 1770 O O . VAL B 1 99 ? -5.43 -1.343 -10.344 1 94.12 99 VAL B O 1
ATOM 1773 N N . GLN B 1 100 ? -7.328 -2.553 -10.555 1 88.25 100 GLN B N 1
ATOM 1774 C CA . GLN B 1 100 ? -7.598 -2.018 -11.883 1 88.25 100 GLN B CA 1
ATOM 1775 C C . GLN B 1 100 ? -8.328 -0.677 -11.797 1 88.25 100 GLN B C 1
ATOM 1777 O O . GLN B 1 100 ? -9.227 -0.506 -10.977 1 88.25 100 GLN B O 1
ATOM 1782 N N . LYS B 1 101 ? -7.738 0.199 -12.57 1 78.75 101 LYS B N 1
ATOM 1783 C CA . LYS B 1 101 ? -8.469 1.425 -12.883 1 78.75 101 LYS B CA 1
ATOM 1784 C C . LYS B 1 101 ? -8.922 1.44 -14.344 1 78.75 101 LYS B C 1
ATOM 1786 O O . LYS B 1 101 ? -8.141 1.131 -15.242 1 78.75 101 LYS B O 1
ATOM 1791 N N . ARG B 1 102 ? -10.297 1.681 -14.555 1 73.25 102 ARG B N 1
ATOM 1792 C CA . ARG B 1 102 ? -10.797 1.66 -15.922 1 73.25 102 ARG B CA 1
ATOM 1793 C C . ARG B 1 102 ? -10.148 2.756 -16.766 1 73.25 102 ARG B C 1
ATOM 1795 O O . ARG B 1 102 ? -9.781 2.529 -17.922 1 73.25 102 ARG B O 1
ATOM 1802 N N . THR B 1 103 ? -10.141 3.869 -16.25 1 69.38 103 THR B N 1
ATOM 1803 C CA . THR B 1 103 ? -9.453 5.008 -16.859 1 69.38 103 THR B CA 1
ATOM 1804 C C . THR B 1 103 ? -8.68 5.793 -15.797 1 69.38 103 THR B C 1
ATOM 1806 O O . THR B 1 103 ? -8.914 5.629 -14.602 1 69.38 103 THR B O 1
ATOM 1809 N N . PRO B 1 104 ? -7.711 6.535 -16.297 1 65.5 104 PRO B N 1
ATOM 1810 C CA . PRO B 1 104 ? -6.926 7.32 -15.344 1 65.5 104 PRO B CA 1
ATOM 1811 C C . PRO B 1 104 ? -7.793 8.211 -14.461 1 65.5 104 PRO B C 1
ATOM 1813 O O . PRO B 1 104 ? -7.395 8.547 -13.336 1 65.5 104 PRO B O 1
ATOM 1816 N N . THR B 1 105 ? -8.977 8.461 -14.984 1 71.44 105 THR B N 1
ATOM 1817 C CA . THR B 1 105 ? -9.812 9.391 -14.234 1 71.44 105 THR B CA 1
ATOM 1818 C C . THR B 1 105 ? -10.938 8.641 -13.523 1 71.44 105 THR B C 1
ATOM 1820 O O . THR B 1 105 ? -11.688 9.242 -12.75 1 71.44 105 THR B O 1
ATOM 1823 N N . ALA B 1 106 ? -10.898 7.34 -13.742 1 75.56 106 ALA B N 1
ATOM 1824 C CA . ALA B 1 106 ? -11.961 6.551 -13.117 1 75.56 106 ALA B CA 1
ATOM 1825 C C . ALA B 1 106 ? -11.594 6.176 -11.68 1 75.56 106 ALA B C 1
ATOM 1827 O O . ALA B 1 106 ? -10.422 6.211 -11.305 1 75.56 106 ALA B O 1
ATOM 1828 N N . LYS B 1 107 ? -12.578 5.926 -10.922 1 81.44 107 LYS B N 1
ATOM 1829 C CA . LYS B 1 107 ? -12.352 5.383 -9.594 1 81.44 107 LYS B CA 1
ATOM 1830 C C . LYS B 1 107 ? -11.812 3.955 -9.664 1 81.44 107 LYS B C 1
ATOM 1832 O O . LYS B 1 107 ? -12.117 3.221 -10.609 1 81.44 107 LYS B O 1
ATOM 1837 N N . VAL B 1 108 ? -10.906 3.664 -8.727 1 83.69 108 VAL B N 1
ATOM 1838 C CA . VAL B 1 108 ? -10.367 2.312 -8.625 1 83.69 108 VAL B CA 1
ATOM 1839 C C . VAL B 1 108 ? -11.484 1.332 -8.297 1 83.69 108 VAL B C 1
ATOM 1841 O O . VAL B 1 108 ? -12.352 1.626 -7.469 1 83.69 108 VAL B O 1
ATOM 1844 N N . VAL B 1 109 ? -11.539 0.25 -9.031 1 81.31 109 VAL B N 1
ATOM 1845 C CA . VAL B 1 109 ? -12.438 -0.856 -8.734 1 81.31 109 VAL B CA 1
ATOM 1846 C C . VAL B 1 109 ? -11.68 -1.971 -8.023 1 81.31 109 VAL B C 1
ATOM 1848 O O . VAL B 1 109 ? -10.727 -2.535 -8.578 1 81.31 109 VAL B O 1
ATOM 1851 N N . PHE B 1 110 ? -12.062 -2.217 -6.809 1 87.56 110 PHE B N 1
ATOM 1852 C CA . PHE B 1 110 ? -11.445 -3.318 -6.078 1 87.56 110 PHE B CA 1
ATOM 1853 C C . PHE B 1 110 ? -12.094 -4.645 -6.453 1 87.56 110 PHE B C 1
ATOM 1855 O O . PHE B 1 110 ? -13.305 -4.828 -6.262 1 87.56 110 PHE B O 1
ATOM 1862 N N . GLY B 1 111 ? -11.312 -5.469 -6.988 1 88.44 111 GLY B N 1
ATOM 1863 C CA . GLY B 1 111 ? -11.805 -6.836 -7.105 1 88.44 111 GLY B CA 1
ATOM 1864 C C . GLY B 1 111 ? -12.008 -7.508 -5.762 1 88.44 111 GLY B C 1
ATOM 1865 O O . GLY B 1 111 ? -11.492 -7.047 -4.742 1 88.44 111 GLY B O 1
ATOM 1866 N N . SER B 1 112 ? -12.672 -8.57 -5.828 1 89.81 112 SER B N 1
ATOM 1867 C CA . SER B 1 112 ? -13.055 -9.289 -4.613 1 89.81 112 SER B CA 1
ATOM 1868 C C . SER B 1 112 ? -11.82 -9.75 -3.838 1 89.81 112 SER B C 1
ATOM 1870 O O . SER B 1 112 ? -11.789 -9.664 -2.609 1 89.81 112 SER B O 1
ATOM 1872 N N . THR B 1 113 ? -10.812 -10.203 -4.539 1 93 113 THR B N 1
ATOM 1873 C CA . THR B 1 113 ? -9.602 -10.672 -3.875 1 93 113 THR B CA 1
ATOM 1874 C C . THR B 1 113 ? -8.867 -9.523 -3.199 1 93 113 THR B C 1
ATOM 1876 O O . THR B 1 113 ? -8.492 -9.617 -2.029 1 93 113 THR B O 1
ATOM 1879 N N . ALA B 1 114 ? -8.664 -8.438 -3.934 1 94.06 114 ALA B N 1
ATOM 1880 C CA . ALA B 1 114 ? -7.98 -7.273 -3.377 1 94.06 114 ALA B CA 1
ATOM 1881 C C . ALA B 1 114 ? -8.734 -6.727 -2.166 1 94.06 114 ALA B C 1
ATOM 1883 O O . ALA B 1 114 ? -8.117 -6.406 -1.143 1 94.06 114 ALA B O 1
ATOM 1884 N N . GLN B 1 115 ? -10.031 -6.648 -2.285 1 92.75 115 GLN B N 1
ATOM 1885 C CA . GLN B 1 115 ? -10.844 -6.152 -1.183 1 92.75 115 GLN B CA 1
ATOM 1886 C C . GLN B 1 115 ? -10.711 -7.047 0.047 1 92.75 115 GLN B C 1
ATOM 1888 O O . GLN B 1 115 ? -10.516 -6.555 1.159 1 92.75 115 GLN B O 1
ATOM 1893 N N . SER B 1 116 ? -10.836 -8.336 -0.217 1 93.56 116 SER B N 1
ATOM 1894 C CA . SER B 1 116 ? -10.734 -9.289 0.881 1 93.56 116 SER B CA 1
ATOM 1895 C C . SER B 1 116 ? -9.375 -9.195 1.57 1 93.56 116 SER B C 1
ATOM 1897 O O . SER B 1 116 ? -9.297 -9.203 2.801 1 93.56 116 SER B O 1
ATOM 1899 N N . ILE B 1 117 ? -8.328 -9.039 0.874 1 95.75 117 ILE B N 1
ATOM 1900 C CA . ILE B 1 117 ? -6.984 -8.93 1.431 1 95.75 117 ILE B CA 1
ATOM 1901 C C . ILE B 1 117 ? -6.891 -7.672 2.297 1 95.75 117 ILE B C 1
ATOM 1903 O O . ILE B 1 117 ? -6.453 -7.738 3.449 1 95.75 117 ILE B O 1
ATOM 1907 N N . LEU B 1 118 ? -7.375 -6.566 1.783 1 94.56 118 LEU B N 1
ATOM 1908 C CA . LEU B 1 118 ? -7.25 -5.293 2.486 1 94.56 118 LEU B CA 1
ATOM 1909 C C . LEU B 1 118 ? -8.055 -5.309 3.781 1 94.56 118 LEU B C 1
ATOM 1911 O O . LEU B 1 118 ? -7.637 -4.727 4.785 1 94.56 118 LEU B O 1
ATOM 1915 N N . LEU B 1 119 ? -9.117 -6.004 3.748 1 92.12 119 LEU B N 1
ATOM 1916 C CA . LEU B 1 119 ? -9.992 -6.027 4.914 1 92.12 119 LEU B CA 1
ATOM 1917 C C . LEU B 1 119 ? -9.438 -6.961 5.988 1 92.12 119 LEU B C 1
ATOM 1919 O O . LEU B 1 119 ? -9.711 -6.777 7.176 1 92.12 119 LEU B O 1
ATOM 1923 N N . GLN B 1 120 ? -8.578 -7.875 5.543 1 93.12 120 GLN B N 1
ATOM 1924 C CA . GLN B 1 120 ? -8.25 -8.945 6.477 1 93.12 120 GLN B CA 1
ATOM 1925 C C . GLN B 1 120 ? -6.789 -8.852 6.922 1 93.12 120 GLN B C 1
ATOM 1927 O O . GLN B 1 120 ? -6.426 -9.359 7.984 1 93.12 120 GLN B O 1
ATOM 1932 N N . THR B 1 121 ? -6.02 -8.266 6.176 1 93.88 121 THR B N 1
ATOM 1933 C CA . THR B 1 121 ? -4.586 -8.336 6.449 1 93.88 121 THR B CA 1
ATOM 1934 C C . THR B 1 121 ? -4.215 -7.457 7.641 1 93.88 121 THR B C 1
ATOM 1936 O O . THR B 1 121 ? -4.855 -6.434 7.887 1 93.88 121 THR B O 1
ATOM 1939 N N . ASN B 1 122 ? -3.135 -7.891 8.312 1 91.5 122 ASN B N 1
ATOM 1940 C CA . ASN B 1 122 ? -2.508 -7.098 9.367 1 91.5 122 ASN B CA 1
ATOM 1941 C C . ASN B 1 122 ? -1.114 -6.629 8.953 1 91.5 122 ASN B C 1
ATOM 1943 O O . ASN B 1 122 ? -0.313 -6.234 9.805 1 91.5 122 ASN B O 1
ATOM 1947 N N . ARG B 1 123 ? -0.87 -6.676 7.676 1 95.31 123 ARG B N 1
ATOM 1948 C CA . ARG B 1 123 ? 0.441 -6.309 7.148 1 95.31 123 ARG B CA 1
ATOM 1949 C C . ARG B 1 123 ? 0.343 -5.094 6.23 1 95.31 123 ARG B C 1
ATOM 1951 O O . ARG B 1 123 ? -0.642 -4.934 5.508 1 95.31 123 ARG B O 1
ATOM 1958 N N . PRO B 1 124 ? 1.393 -4.301 6.289 1 97.19 124 PRO B N 1
ATOM 1959 C CA . PRO B 1 124 ? 1.423 -3.258 5.258 1 97.19 124 PRO B CA 1
ATOM 1960 C C . PRO B 1 124 ? 1.17 -3.809 3.857 1 97.19 124 PRO B C 1
ATOM 1962 O O . PRO B 1 124 ? 1.648 -4.895 3.52 1 97.19 124 PRO B O 1
ATOM 1965 N N . THR B 1 125 ? 0.315 -3.07 3.123 1 98.06 125 THR B N 1
ATOM 1966 C CA . THR B 1 125 ? -0.048 -3.521 1.784 1 98.06 125 THR B CA 1
ATOM 1967 C C . THR B 1 125 ? 0.095 -2.385 0.774 1 98.06 125 THR B C 1
ATOM 1969 O O . THR B 1 125 ? -0.522 -1.329 0.929 1 98.06 125 THR B O 1
ATOM 1972 N N . ALA B 1 126 ? 0.976 -2.605 -0.201 1 98.38 126 ALA B N 1
ATOM 1973 C CA . ALA B 1 126 ? 1.044 -1.677 -1.327 1 98.38 126 ALA B CA 1
ATOM 1974 C C . ALA B 1 126 ? -0.047 -1.977 -2.352 1 98.38 126 ALA B C 1
ATOM 1976 O O . ALA B 1 126 ? -0.13 -3.092 -2.869 1 98.38 126 ALA B O 1
ATOM 1977 N N . VAL B 1 127 ? -0.896 -1.013 -2.57 1 97.62 127 VAL B N 1
ATOM 1978 C CA . VAL B 1 127 ? -1.934 -1.085 -3.594 1 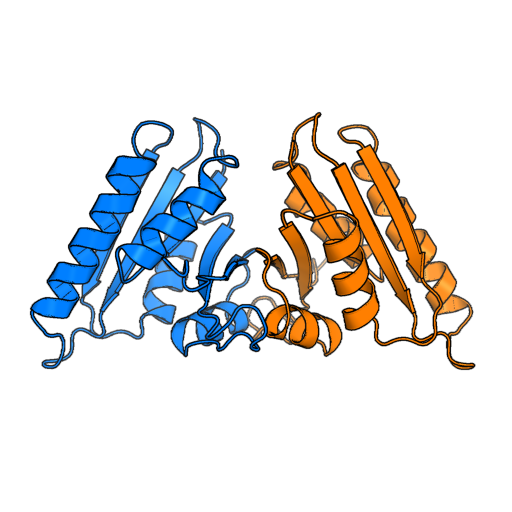97.62 127 VAL B CA 1
ATOM 1979 C C . VAL B 1 127 ? -1.479 -0.337 -4.848 1 97.62 127 VAL B C 1
ATOM 1981 O O . VAL B 1 127 ? -1.329 0.887 -4.824 1 97.62 127 VAL B O 1
ATOM 1984 N N . VAL B 1 128 ? -1.302 -1.061 -5.926 1 97.12 128 VAL B N 1
ATOM 1985 C CA . VAL B 1 128 ? -0.697 -0.515 -7.137 1 97.12 128 VAL B CA 1
ATOM 1986 C C . VAL B 1 128 ? -1.744 -0.43 -8.242 1 97.12 128 VAL B C 1
ATOM 1988 O O . VAL B 1 128 ? -2.293 -1.449 -8.672 1 97.12 128 VAL B O 1
ATOM 1991 N N . PRO B 1 129 ? -1.999 0.742 -8.711 1 94.44 129 PRO B N 1
ATOM 1992 C CA . PRO B 1 129 ? -2.936 0.868 -9.828 1 94.44 129 PRO B CA 1
ATOM 1993 C C . PRO B 1 129 ? -2.395 0.264 -11.125 1 94.44 129 PRO B C 1
ATOM 1995 O O . PRO B 1 129 ? -1.229 0.471 -11.461 1 94.44 129 PRO B O 1
ATOM 1998 N N . LEU B 1 130 ? -3.258 -0.575 -11.805 1 91.88 130 LEU B N 1
ATOM 1999 C CA . LEU B 1 130 ? -2.879 -1.25 -13.047 1 91.88 130 LEU B CA 1
ATOM 2000 C C . LEU B 1 130 ? -3.34 -0.455 -14.258 1 91.88 130 LEU B C 1
ATOM 2002 O O . LEU B 1 130 ? -3.182 -0.906 -15.398 1 91.88 130 LEU B O 1
ATOM 2006 N N . THR B 1 131 ? -3.197 0.873 -14.273 1 74.75 131 THR B N 1
ATOM 2007 C CA . THR B 1 131 ? -3.711 1.728 -15.336 1 74.75 131 THR B CA 1
ATOM 2008 C C . THR B 1 131 ? -3.441 1.107 -16.703 1 74.75 131 THR B C 1
ATOM 2010 O O . THR B 1 131 ? -2.451 0.398 -16.891 1 74.75 131 THR B O 1
ATOM 2013 N N . ASP B 1 132 ? -4.586 1.128 -17.594 1 60.19 132 ASP B N 1
ATOM 2014 C CA . ASP B 1 132 ? -4.449 0.703 -18.984 1 60.19 132 ASP B CA 1
ATOM 2015 C C . ASP B 1 132 ? -3.383 1.52 -19.719 1 60.19 132 ASP B C 1
ATOM 2017 O O . ASP B 1 132 ? -3.389 2.75 -19.656 1 60.19 132 ASP B O 1
ATOM 2021 N N . THR B 1 133 ? -2.111 1.069 -19.641 1 49.31 133 THR B N 1
ATOM 2022 C CA . THR B 1 133 ? -1.151 1.786 -20.469 1 49.31 133 THR B CA 1
ATOM 2023 C C . THR B 1 133 ? -1.735 2.066 -21.844 1 49.31 133 THR B C 1
ATOM 2025 O O . THR B 1 133 ? -2.08 1.137 -22.578 1 49.31 133 THR B O 1
ATOM 2028 N N . GLU B 1 134 ? -2.65 2.957 -21.984 1 41.78 134 GLU B N 1
ATOM 2029 C CA . GLU B 1 134 ? -3.014 3.223 -23.375 1 41.78 134 GLU B CA 1
ATOM 2030 C C . GLU B 1 134 ? -1.793 3.15 -24.281 1 41.78 134 GLU B C 1
ATOM 2032 O O . GLU B 1 134 ? -0.809 3.861 -24.078 1 41.78 134 GLU B O 1
ATOM 2037 N N . SER B 1 135 ? -1.408 1.975 -24.75 1 33.59 135 SER B N 1
ATOM 2038 C CA . SER B 1 135 ? -0.794 2.045 -26.078 1 33.59 135 SER B CA 1
ATOM 2039 C C . SER B 1 135 ? -1.548 3.012 -26.984 1 33.59 135 SER B C 1
ATOM 2041 O O . SER B 1 135 ? -2.775 3.104 -26.922 1 33.59 135 SER B O 1
#

pLDDT: mean 90.97, std 11.95, range [33.28, 98.88]

Radius of gyration: 18.77 Å; Cα contacts (8 Å, |Δi|>4): 585; chains: 2; bounding box: 35×54×52 Å

Nearest PDB structures (foldseek):
  6hcd-assembly1_A  TM=7.760E-01  e=5.883E-10  Archaeoglobus fulgidus
  6hcd-assembly2_D  TM=7.421E-01  e=3.452E-09  Archaeoglobus fulgidus
  2dum-assembly2_C  TM=6.324E-01  e=1.022E-05  Pyrococcus horikoshii OT3
  4r2k-assembly1_A-2  TM=6.854E-01  e=1.174E-04  Salmonella enterica subsp. enterica serovar Typhimurium str. LT2
  4r2j-assembly1_A-2  TM=6.699E-01  e=1.410E-04  Salmonella enterica subsp. enterica serovar Typhimurium str. LT2

Solvent-accessible surface area (backbone atoms only — not comparable to full-atom values): 14140 Å² total; per-residue (Å²): 120,52,36,36,32,32,57,41,62,30,50,70,53,24,53,51,53,44,64,64,42,64,84,69,63,49,65,71,22,35,39,35,40,37,22,58,39,50,48,44,96,70,60,43,72,63,57,55,48,35,26,51,50,11,47,47,48,43,41,67,74,42,42,88,56,25,49,61,46,77,43,79,42,70,74,50,44,58,43,36,58,55,53,53,50,49,31,57,74,68,61,39,59,28,38,38,41,66,34,49,26,84,39,90,84,38,57,44,49,72,47,70,49,57,45,49,39,61,32,56,52,81,46,33,30,36,43,30,56,51,56,68,70,78,122,121,52,34,35,32,31,58,40,62,30,50,68,52,24,52,52,52,45,64,64,39,63,85,69,64,50,66,71,22,36,38,34,40,37,23,58,40,51,48,44,96,70,60,42,73,63,56,55,51,34,25,52,49,10,48,48,48,42,40,67,73,40,42,87,57,26,50,61,46,76,42,79,42,70,74,50,44,59,44,36,57,54,52,54,52,50,31,58,76,68,61,38,59,28,39,38,40,64,34,49,25,84,39,92,84,38,57,44,48,71,48,70,50,57,46,48,38,61,32,56,51,81,46,34,30,36,43,32,57,51,55,68,71,77,124

Organism: Haloquadratum walsbyi (strain DSM 16790 / HBSQ001) (NCBI:txid362976)

InterPro domains:
  IPR006016 UspA [PF00582] (6-129)
  IPR014729 Rossmann-like alpha/beta/alpha sandwich fold [G3DSA:3.40.50.620] (2-128)

Secondary structure (DSSP, 8-state):
--EEEEE-SSHHHHHHHHHHHHTT--TT-EEEEEEEE--STT--HHHHHHHHHHHHHHHHHHTTTSEEEEEEEESSS-HHHHHHHHHHHTT-SEEEEEEEESSTTSPEEPPHHHHHHHHH--S-EEEEE------/--EEEEE-SSHHHHHHHHHHHHTT--TT-EEEEEEEE--STT--HHHHHHHHHHHHHHHHHHTTTSEEEEEEEESSS-HHHHHHHHHHHTT-SEEEEEEEESSTTSPEE--HHHHHHHHH--S-EEEEE------